Protein AF-A0A975J3F8-F1 (afdb_monomer)

Mean predicted aligned error: 6.38 Å

Structure (mmCIF, N/CA/C/O backbone):
data_AF-A0A975J3F8-F1
#
_entry.id   AF-A0A975J3F8-F1
#
loop_
_atom_site.group_PDB
_atom_site.id
_atom_site.type_symbol
_atom_site.label_atom_id
_atom_site.label_alt_id
_atom_site.label_comp_id
_atom_site.label_asym_id
_atom_site.label_entity_id
_atom_site.label_seq_id
_atom_site.pdbx_PDB_ins_code
_atom_site.Cartn_x
_atom_site.Cartn_y
_atom_site.Cartn_z
_atom_site.occupancy
_atom_site.B_iso_or_equiv
_atom_site.auth_seq_id
_atom_site.auth_comp_id
_atom_site.auth_asym_id
_atom_site.auth_atom_id
_atom_site.pdbx_PDB_model_num
ATOM 1 N N . MET A 1 1 ? 5.023 16.401 12.617 1.00 29.41 1 MET A N 1
ATOM 2 C CA . MET A 1 1 ? 5.681 15.967 13.865 1.00 29.41 1 MET A CA 1
ATOM 3 C C . MET A 1 1 ? 4.609 15.892 14.928 1.00 29.41 1 MET A C 1
ATOM 5 O O . MET A 1 1 ? 3.981 16.909 15.188 1.00 29.41 1 MET A O 1
ATOM 9 N N . PHE A 1 2 ? 4.342 14.706 15.463 1.00 34.34 2 PHE A N 1
ATOM 10 C CA . PHE A 1 2 ? 3.488 14.555 16.636 1.00 34.34 2 PHE A CA 1
ATOM 11 C C . PHE A 1 2 ? 4.412 14.581 17.855 1.00 34.34 2 PHE A C 1
ATOM 13 O O . PHE A 1 2 ? 5.100 13.603 18.112 1.00 34.34 2 PHE A O 1
ATOM 20 N N . ASN A 1 3 ? 4.486 15.730 18.532 1.00 33.88 3 ASN A N 1
ATOM 21 C CA . ASN A 1 3 ? 5.082 15.845 19.861 1.00 33.88 3 ASN A CA 1
ATOM 22 C C . ASN A 1 3 ? 3.933 15.816 20.865 1.00 33.88 3 ASN A C 1
ATOM 24 O O . ASN A 1 3 ? 3.177 16.777 20.990 1.00 33.88 3 ASN A O 1
ATOM 28 N N . GLY A 1 4 ? 3.787 14.691 21.539 1.00 35.56 4 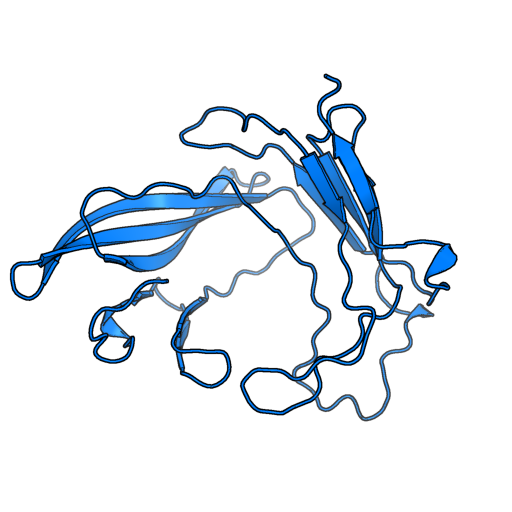GLY A N 1
ATOM 29 C CA . GLY A 1 4 ? 2.914 14.510 22.683 1.00 35.56 4 GLY A CA 1
ATOM 30 C C . GLY A 1 4 ? 3.339 13.210 23.329 1.00 35.56 4 GLY A C 1
ATOM 31 O O . GLY A 1 4 ? 3.492 12.231 22.605 1.00 35.56 4 GLY A O 1
ATOM 32 N N . ASP A 1 5 ? 3.587 13.242 24.636 1.00 41.03 5 ASP A N 1
ATOM 33 C CA . ASP 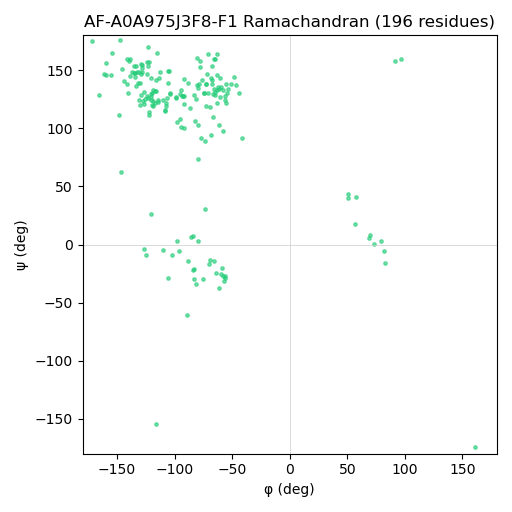A 1 5 ? 3.995 12.110 25.467 1.00 41.03 5 ASP A CA 1
ATOM 34 C C . ASP A 1 5 ? 3.209 10.842 25.111 1.00 41.03 5 ASP A C 1
ATOM 36 O O . ASP A 1 5 ? 2.108 10.604 25.616 1.00 41.03 5 ASP A O 1
ATOM 40 N N . SER A 1 6 ? 3.741 10.027 24.199 1.00 49.09 6 SER A N 1
ATOM 41 C CA . SER A 1 6 ? 3.195 8.706 23.962 1.00 49.09 6 SER A CA 1
ATOM 42 C C . SER A 1 6 ? 3.799 7.825 25.036 1.00 49.09 6 SER A C 1
ATOM 44 O O . SER A 1 6 ? 4.969 7.444 24.946 1.00 49.09 6 SER A O 1
ATOM 46 N N . GLN A 1 7 ? 2.995 7.457 26.032 1.00 59.62 7 GLN A N 1
ATOM 47 C CA . GLN A 1 7 ? 3.157 6.118 26.585 1.00 59.62 7 GLN A CA 1
ATOM 48 C C . GLN A 1 7 ? 3.325 5.158 25.394 1.00 59.62 7 GLN A C 1
ATOM 50 O O . GLN A 1 7 ? 2.613 5.306 24.395 1.00 59.62 7 GLN A O 1
ATOM 55 N N . GLY A 1 8 ? 4.349 4.300 25.439 1.00 79.19 8 GLY A N 1
ATOM 56 C CA . GLY A 1 8 ? 4.731 3.448 24.308 1.00 79.19 8 GLY A CA 1
ATOM 57 C C . GLY A 1 8 ? 3.516 2.729 23.725 1.00 79.19 8 GLY A C 1
ATOM 58 O O . GLY A 1 8 ? 2.600 2.384 24.471 1.00 79.19 8 GLY A O 1
ATOM 59 N N . LEU A 1 9 ? 3.476 2.544 22.401 1.00 89.44 9 LEU A N 1
ATOM 60 C CA . LEU A 1 9 ? 2.357 1.831 21.791 1.00 89.44 9 LEU A CA 1
ATOM 61 C C . LEU A 1 9 ? 2.359 0.400 22.333 1.00 89.44 9 LEU A C 1
ATOM 63 O O . LEU A 1 9 ? 3.408 -0.233 22.441 1.00 89.44 9 LEU A O 1
ATOM 67 N N . THR A 1 10 ? 1.189 -0.103 22.709 1.00 92.94 10 THR A N 1
ATOM 68 C CA . THR A 1 10 ? 1.060 -1.409 23.362 1.00 92.94 10 THR A CA 1
ATOM 69 C C . THR A 1 10 ? 0.129 -2.322 22.580 1.00 92.94 10 THR A C 1
ATOM 71 O O . THR A 1 10 ? -0.626 -1.889 21.715 1.00 92.94 10 THR A O 1
ATOM 74 N N . LEU A 1 11 ? 0.084 -3.602 22.946 1.00 94.19 11 LEU A N 1
ATOM 75 C CA . LEU A 1 11 ? -0.890 -4.529 22.365 1.00 94.19 11 LEU A CA 1
ATOM 76 C C . LEU A 1 11 ? -2.353 -4.099 22.597 1.00 94.19 11 LEU A C 1
ATOM 78 O O . LEU A 1 11 ? -3.226 -4.508 21.837 1.00 94.19 11 LEU A O 1
ATOM 82 N N . ALA A 1 12 ? -2.634 -3.234 23.582 1.00 93.12 12 ALA A N 1
ATOM 83 C CA . ALA A 1 12 ? -3.967 -2.659 23.786 1.00 93.12 12 ALA A CA 1
ATOM 84 C C . ALA A 1 12 ? -4.377 -1.660 22.684 1.00 93.12 12 ALA A C 1
ATOM 86 O O . ALA A 1 12 ? -5.553 -1.307 22.580 1.00 93.12 12 ALA A O 1
ATOM 87 N N . ASP A 1 13 ? -3.433 -1.218 21.848 1.00 95.38 13 ASP A N 1
ATOM 88 C CA . ASP A 1 13 ? -3.672 -0.383 20.668 1.00 95.38 13 ASP A CA 1
ATOM 89 C C . ASP A 1 13 ? -4.034 -1.205 19.420 1.00 95.38 13 ASP A C 1
ATOM 91 O O . ASP A 1 13 ? -4.191 -0.644 18.331 1.00 95.38 13 ASP A O 1
ATOM 95 N N . VAL A 1 14 ? -4.212 -2.525 19.573 1.00 96.81 14 VAL A N 1
ATOM 96 C CA . VAL A 1 14 ? -4.574 -3.453 18.499 1.00 96.81 14 VAL A CA 1
ATOM 97 C C . VAL A 1 14 ? -5.819 -4.260 18.871 1.00 96.81 14 VAL A C 1
ATOM 99 O O . VAL A 1 14 ? -5.854 -4.970 19.872 1.00 96.81 14 VAL A O 1
ATOM 102 N N . ARG A 1 15 ? -6.842 -4.230 18.013 1.00 96.31 15 ARG A N 1
ATOM 103 C CA . ARG A 1 15 ? -7.940 -5.209 18.026 1.00 96.31 15 ARG A CA 1
ATOM 104 C C . ARG A 1 15 ? -7.613 -6.315 17.036 1.00 96.31 15 ARG A C 1
ATOM 106 O O . ARG A 1 15 ? -7.754 -6.136 15.824 1.00 96.31 15 ARG A O 1
ATOM 113 N N . ALA A 1 16 ? -7.140 -7.439 17.560 1.00 94.75 16 ALA A N 1
ATOM 114 C CA . ALA A 1 16 ? -6.796 -8.607 16.765 1.00 94.75 16 ALA A CA 1
ATOM 115 C C . ALA A 1 16 ? -8.049 -9.307 16.219 1.00 94.75 16 ALA A C 1
ATOM 117 O O . ALA A 1 16 ? -9.085 -9.371 16.881 1.00 94.75 16 ALA A O 1
ATOM 118 N N . THR A 1 17 ? -7.935 -9.878 15.023 1.00 94.44 17 THR A N 1
ATOM 119 C CA . THR A 1 17 ? -8.873 -10.906 14.563 1.00 94.44 17 THR A CA 1
ATOM 120 C C . THR A 1 17 ? -8.546 -12.253 15.217 1.00 94.44 17 THR A C 1
ATOM 122 O O . THR A 1 17 ? -7.411 -12.486 15.644 1.00 94.44 17 THR A O 1
ATOM 125 N N . SER A 1 18 ? -9.519 -13.162 15.284 1.00 93.00 18 SER A N 1
ATOM 126 C CA . SER A 1 18 ? -9.285 -14.505 15.828 1.00 93.00 18 SER A CA 1
ATOM 127 C C . SER A 1 18 ? -8.271 -15.272 14.970 1.00 93.00 18 SER A C 1
ATOM 129 O O . SER A 1 18 ? -8.345 -15.248 13.740 1.00 93.00 18 SER A O 1
ATOM 131 N N . GLY A 1 19 ? -7.290 -15.911 15.613 1.00 92.56 19 GLY A N 1
ATOM 132 C CA . GLY A 1 19 ? -6.156 -16.553 14.933 1.00 92.56 19 GLY A CA 1
ATOM 133 C C . GLY A 1 19 ? -5.162 -15.579 14.284 1.00 92.56 19 GLY A C 1
ATOM 134 O O . GLY A 1 19 ? -4.288 -16.010 13.535 1.00 92.56 19 GLY A O 1
ATOM 135 N N . GLY A 1 20 ? -5.298 -14.272 14.528 1.00 94.06 20 GLY A N 1
ATOM 136 C CA . GLY A 1 20 ? -4.326 -13.265 14.120 1.00 94.06 20 GLY A CA 1
ATOM 137 C C . GLY A 1 20 ? -3.132 -13.170 15.072 1.00 94.06 20 GLY A C 1
ATOM 138 O O . GLY A 1 20 ? -3.199 -13.565 16.235 1.00 94.06 20 GLY A O 1
ATOM 139 N N . PHE A 1 21 ? -2.048 -12.590 14.569 1.00 95.12 21 PHE A N 1
ATOM 140 C CA . PHE A 1 21 ? -0.852 -12.239 15.327 1.00 95.12 21 PHE A CA 1
ATOM 141 C C . PHE A 1 21 ? -0.808 -10.733 15.566 1.00 95.12 21 PHE A C 1
ATOM 143 O O . PHE A 1 21 ? -1.287 -9.963 14.734 1.00 95.12 21 PHE A O 1
ATOM 150 N N . VAL A 1 22 ? -0.212 -10.308 16.676 1.00 96.12 22 VAL A N 1
ATOM 151 C CA . VAL A 1 22 ? -0.014 -8.893 17.012 1.00 96.12 22 VAL A CA 1
ATOM 152 C C . VAL A 1 22 ? 1.406 -8.659 17.495 1.00 96.12 22 VAL A C 1
ATOM 154 O O . VAL A 1 22 ? 2.044 -9.568 18.019 1.00 96.12 22 VAL A O 1
ATOM 157 N N . GLU A 1 23 ? 1.889 -7.439 17.312 1.00 93.88 23 GLU A N 1
ATOM 158 C CA . GLU A 1 23 ? 3.233 -7.032 17.705 1.00 93.88 23 GLU A CA 1
ATOM 159 C C . GLU A 1 23 ? 3.206 -5.589 18.203 1.00 93.88 23 GLU A C 1
ATOM 161 O O . GLU A 1 23 ? 2.496 -4.754 17.642 1.00 93.88 23 GLU A O 1
ATOM 166 N N . ALA A 1 24 ? 3.979 -5.317 19.249 1.00 93.31 24 ALA A N 1
ATOM 167 C CA . ALA A 1 24 ? 4.334 -3.982 19.707 1.00 93.31 24 ALA A CA 1
ATOM 168 C C . ALA A 1 24 ? 5.858 -3.954 19.816 1.00 93.31 24 ALA A C 1
ATOM 170 O O . ALA A 1 24 ? 6.430 -4.817 20.486 1.00 93.31 24 ALA A O 1
ATOM 171 N N . ALA A 1 25 ? 6.503 -3.021 19.125 1.00 88.25 25 ALA A N 1
ATOM 172 C CA . ALA A 1 25 ? 7.954 -2.973 19.026 1.00 88.25 25 ALA A CA 1
ATOM 173 C C . ALA A 1 25 ? 8.458 -1.551 18.744 1.00 88.25 25 ALA A C 1
ATOM 175 O O . ALA A 1 25 ? 7.690 -0.671 18.355 1.00 88.25 25 ALA A O 1
ATOM 176 N N . ASP A 1 26 ? 9.756 -1.328 18.946 1.00 86.56 26 ASP A N 1
ATOM 177 C CA . ASP A 1 26 ? 10.429 -0.035 18.775 1.00 86.56 26 ASP A CA 1
ATOM 178 C C . ASP A 1 26 ? 11.654 -0.080 17.838 1.00 86.56 26 ASP A C 1
ATOM 180 O O . ASP A 1 26 ? 12.223 0.965 17.516 1.00 86.56 26 ASP A O 1
ATOM 184 N N . TYR A 1 27 ? 12.033 -1.265 17.344 1.00 79.75 27 TYR A N 1
ATOM 185 C CA . TYR A 1 27 ? 13.253 -1.475 16.552 1.00 79.75 27 TYR A CA 1
ATOM 186 C C . TYR A 1 27 ? 13.210 -0.847 15.142 1.00 79.75 27 TYR A C 1
ATOM 188 O O . TYR A 1 27 ? 14.253 -0.639 14.528 1.00 79.75 27 TYR A O 1
ATOM 196 N N . GLU A 1 28 ? 12.023 -0.489 14.642 1.00 75.94 28 GLU A N 1
ATOM 197 C CA . GLU A 1 28 ? 11.796 0.246 13.381 1.00 75.94 28 GLU A CA 1
ATOM 198 C C . GLU A 1 28 ? 11.047 1.573 13.626 1.00 75.94 28 GLU A C 1
ATOM 200 O O . GLU A 1 28 ? 10.362 2.116 12.757 1.00 75.94 28 GLU A O 1
ATOM 205 N N . GLY A 1 29 ? 11.197 2.114 14.839 1.00 83.00 29 GLY A N 1
ATOM 206 C CA . GLY A 1 29 ? 10.338 3.152 15.403 1.00 83.00 29 GLY A CA 1
ATOM 207 C C . GLY A 1 29 ? 9.257 2.540 16.295 1.00 83.00 29 GLY A C 1
ATOM 208 O O . GLY A 1 29 ? 8.966 1.358 16.198 1.00 83.00 29 GLY A O 1
ATOM 209 N N . ASN A 1 30 ? 8.665 3.336 17.187 1.00 87.50 30 ASN A N 1
ATOM 210 C CA . ASN A 1 30 ? 7.582 2.876 18.064 1.00 87.50 30 ASN A CA 1
ATOM 211 C C . ASN A 1 30 ? 6.339 2.543 17.218 1.00 87.50 30 ASN A C 1
ATOM 213 O O . ASN A 1 30 ? 5.715 3.456 16.667 1.00 87.50 30 ASN A O 1
ATOM 217 N N . PHE A 1 31 ? 5.990 1.259 17.101 1.00 91.06 31 PHE A N 1
ATOM 218 C CA . PHE A 1 31 ? 4.851 0.788 16.316 1.00 91.06 31 PHE A CA 1
ATOM 219 C C . PHE A 1 31 ? 4.079 -0.344 17.001 1.00 91.06 31 PHE A C 1
ATOM 221 O O . PHE A 1 31 ? 4.596 -1.103 17.820 1.00 91.06 31 PHE A O 1
ATOM 228 N N . VAL A 1 32 ? 2.819 -0.483 16.587 1.00 95.12 32 VAL A N 1
ATOM 229 C CA . VAL A 1 32 ? 2.005 -1.680 16.809 1.00 95.12 32 VAL A CA 1
ATOM 230 C C . VAL A 1 32 ? 1.490 -2.207 15.481 1.00 95.12 32 VAL A C 1
ATOM 232 O O . VAL A 1 32 ? 1.210 -1.439 14.558 1.00 95.12 32 VAL A O 1
ATOM 235 N N . SER A 1 33 ? 1.352 -3.521 15.372 1.00 94.75 33 SER A N 1
ATOM 236 C CA . SER A 1 33 ? 0.835 -4.168 14.175 1.00 94.75 33 SER A CA 1
ATOM 237 C C . SER A 1 33 ? -0.068 -5.346 14.517 1.00 94.75 33 SER A C 1
ATOM 239 O O . SER A 1 33 ? -0.037 -5.902 15.615 1.00 94.75 33 SER A O 1
ATOM 241 N N . GLY A 1 34 ? -0.895 -5.727 13.549 1.00 95.25 34 GLY A N 1
ATOM 242 C CA . GLY A 1 34 ? -1.617 -6.988 13.570 1.00 95.25 34 GLY A CA 1
ATOM 243 C C . GLY A 1 34 ? -1.597 -7.611 12.183 1.00 95.25 34 GLY A C 1
ATOM 244 O O . GLY A 1 34 ? -1.602 -6.910 11.170 1.00 95.25 34 GLY A O 1
ATOM 245 N N . ARG A 1 35 ? -1.526 -8.936 12.149 1.00 95.12 35 ARG A N 1
ATOM 246 C CA . ARG A 1 35 ? -1.398 -9.751 10.944 1.00 95.12 35 ARG A CA 1
ATOM 247 C C . ARG A 1 35 ? -2.435 -10.864 11.014 1.00 95.12 35 ARG A C 1
ATOM 249 O O . ARG A 1 35 ? -2.625 -11.467 12.066 1.00 95.12 35 ARG A O 1
ATOM 256 N N . HIS A 1 36 ? -3.083 -11.164 9.898 1.00 95.38 36 HIS A N 1
ATOM 257 C CA . HIS A 1 36 ? -3.992 -12.301 9.796 1.00 95.38 36 HIS A CA 1
ATOM 258 C C . HIS A 1 36 ? -3.464 -13.266 8.734 1.00 95.38 36 HIS A C 1
ATOM 260 O O . HIS A 1 36 ? -3.328 -12.850 7.579 1.00 95.38 36 HIS A O 1
ATOM 266 N N . PRO A 1 37 ? -3.143 -14.522 9.092 1.00 94.88 37 PRO A N 1
ATOM 267 C CA . PRO A 1 37 ? -2.768 -15.533 8.113 1.00 94.88 37 PRO A CA 1
ATOM 268 C C . PRO A 1 37 ? -3.863 -15.703 7.066 1.00 94.88 37 PRO A C 1
ATOM 270 O O . PRO A 1 37 ? -5.028 -15.907 7.400 1.00 94.88 37 PRO A O 1
ATOM 273 N N . TYR A 1 38 ? -3.480 -15.624 5.796 1.00 94.62 38 TYR A N 1
ATOM 274 C CA . TYR A 1 38 ? -4.406 -15.772 4.685 1.00 94.62 38 TYR A CA 1
ATOM 275 C C . TYR A 1 38 ? -3.741 -16.571 3.558 1.00 94.62 38 TYR A C 1
ATOM 277 O O . TYR A 1 38 ? -2.610 -16.246 3.183 1.00 94.62 38 TYR A O 1
ATOM 285 N N . PRO A 1 39 ? -4.392 -17.618 3.021 1.00 94.94 39 PRO A N 1
ATOM 286 C CA . PRO A 1 39 ? -3.838 -18.442 1.952 1.00 94.94 39 PRO A CA 1
ATOM 287 C C . PRO A 1 39 ? -4.010 -17.739 0.599 1.00 94.94 39 PRO A C 1
ATOM 289 O O . PRO A 1 39 ? -4.877 -18.093 -0.196 1.00 94.94 39 PRO A O 1
ATOM 292 N N . TRP A 1 40 ? -3.208 -16.703 0.355 1.00 94.94 40 TRP A N 1
ATOM 293 C CA . TRP A 1 40 ? -3.272 -15.919 -0.876 1.00 94.94 40 TRP A CA 1
ATOM 294 C C . TRP A 1 40 ? -3.068 -16.790 -2.117 1.00 94.94 40 TRP A C 1
ATOM 296 O O . TRP A 1 40 ? -2.105 -17.550 -2.213 1.00 94.94 40 TRP A O 1
ATOM 306 N N . THR A 1 41 ? -3.930 -16.604 -3.109 1.00 94.75 41 THR A N 1
ATOM 307 C CA . THR A 1 41 ? -3.722 -17.099 -4.472 1.00 94.75 41 THR A CA 1
ATOM 308 C C . THR A 1 41 ? -3.588 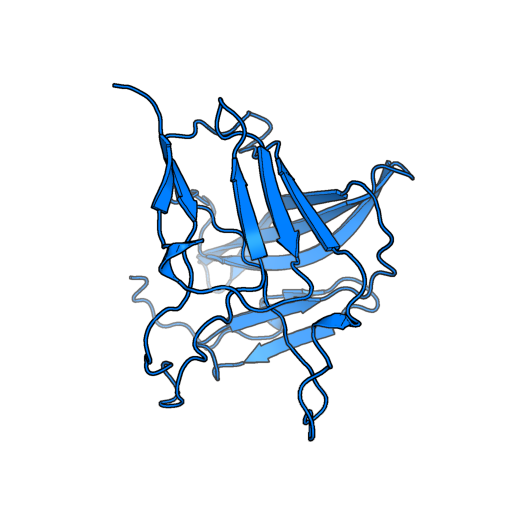-15.930 -5.437 1.00 94.75 41 THR A C 1
ATOM 310 O O . THR A 1 41 ? -3.986 -14.803 -5.122 1.00 94.75 41 THR A O 1
ATOM 313 N N . SER A 1 42 ? -3.090 -16.196 -6.648 1.00 95.62 42 SER A N 1
ATOM 314 C CA . SER A 1 42 ? -3.230 -15.238 -7.747 1.00 95.62 42 SER A CA 1
ATOM 315 C C . SER A 1 42 ? -4.703 -14.856 -7.914 1.00 95.62 42 SER A C 1
ATOM 317 O O . SER A 1 42 ? -5.588 -15.715 -7.859 1.00 95.62 42 SER A O 1
ATOM 319 N N . GLY A 1 43 ? -4.973 -13.562 -8.054 1.00 96.81 43 GLY A N 1
ATOM 320 C CA . GLY A 1 43 ? -6.330 -13.044 -8.099 1.00 96.81 43 GLY A CA 1
ATOM 321 C C . GLY A 1 43 ? -6.406 -11.554 -7.804 1.00 96.81 43 GLY A C 1
ATOM 322 O O . GLY A 1 43 ? -5.399 -10.860 -7.664 1.00 96.81 43 GLY A O 1
ATOM 323 N N . LYS A 1 44 ? -7.641 -11.060 -7.717 1.00 98.31 44 LYS A N 1
ATOM 324 C CA . LYS A 1 44 ? -7.938 -9.659 -7.430 1.00 98.31 44 LYS A CA 1
ATOM 325 C C . LYS A 1 44 ? -8.408 -9.505 -5.992 1.00 98.31 44 LYS A C 1
ATOM 327 O O . LYS A 1 44 ? -9.366 -10.156 -5.569 1.00 98.31 44 LYS A O 1
ATOM 332 N N . TYR A 1 45 ? -7.790 -8.561 -5.295 1.00 98.44 45 TYR A N 1
ATOM 333 C CA . TYR A 1 45 ? -8.133 -8.210 -3.926 1.00 98.44 45 TYR A CA 1
ATOM 334 C C . TYR A 1 45 ? -8.345 -6.704 -3.793 1.00 98.44 45 TYR A C 1
ATOM 336 O O . TYR A 1 45 ? -7.812 -5.910 -4.568 1.00 98.44 45 TYR A O 1
ATOM 344 N N . THR A 1 46 ? -9.131 -6.292 -2.804 1.00 98.00 46 THR A N 1
ATOM 345 C CA . THR A 1 46 ? -9.205 -4.887 -2.390 1.00 98.00 46 THR A CA 1
ATOM 346 C C . THR A 1 46 ? -8.852 -4.780 -0.924 1.00 98.00 46 THR A C 1
ATOM 348 O O . THR A 1 46 ? -9.615 -5.219 -0.068 1.00 98.00 46 THR A O 1
ATOM 351 N N . PHE A 1 47 ? -7.704 -4.170 -0.648 1.00 97.50 47 PHE A N 1
ATOM 352 C CA . PHE A 1 47 ? -7.350 -3.726 0.690 1.00 97.50 47 PHE A CA 1
ATOM 353 C C . PHE A 1 47 ? -8.066 -2.406 0.992 1.00 97.50 47 PHE A C 1
ATOM 355 O O . PHE A 1 47 ? -8.107 -1.504 0.155 1.00 97.50 47 PHE A O 1
ATOM 362 N N . SER A 1 48 ? -8.651 -2.288 2.179 1.00 97.19 48 SER A N 1
ATOM 363 C CA . SER A 1 48 ? -9.334 -1.073 2.618 1.00 97.19 48 SER A CA 1
ATOM 364 C C . SER A 1 48 ? -9.072 -0.799 4.091 1.00 97.19 48 SER A C 1
ATOM 366 O O . SER A 1 48 ? -9.128 -1.706 4.918 1.00 97.19 48 SER A O 1
ATOM 368 N N . LEU A 1 49 ? -8.835 0.473 4.406 1.00 96.69 49 LEU A N 1
ATOM 369 C CA . LEU A 1 49 ? -8.842 0.992 5.767 1.00 96.69 49 LEU A CA 1
ATOM 370 C C . LEU A 1 49 ? -10.193 1.658 6.010 1.00 96.69 49 LEU A C 1
ATOM 372 O O . LEU A 1 49 ? -10.626 2.494 5.215 1.00 96.69 49 LEU A O 1
ATOM 376 N N . ARG A 1 50 ? -10.881 1.268 7.083 1.00 96.88 50 ARG A N 1
ATOM 377 C CA . ARG A 1 50 ? -12.226 1.754 7.404 1.00 96.88 50 ARG A CA 1
ATOM 378 C C . ARG A 1 50 ? -12.241 2.296 8.822 1.00 96.88 50 ARG A C 1
ATOM 380 O O . ARG A 1 50 ? -11.793 1.627 9.750 1.00 96.88 50 ARG A O 1
ATOM 387 N N . ARG A 1 51 ? -12.786 3.500 8.991 1.00 96.69 51 ARG A N 1
ATOM 388 C CA . ARG A 1 51 ? -13.116 4.035 10.313 1.00 96.69 51 ARG A CA 1
ATOM 389 C C . ARG A 1 51 ? -14.121 3.107 11.002 1.00 96.69 51 ARG A C 1
ATOM 391 O O . ARG A 1 51 ? -15.093 2.690 10.377 1.00 96.69 51 ARG A 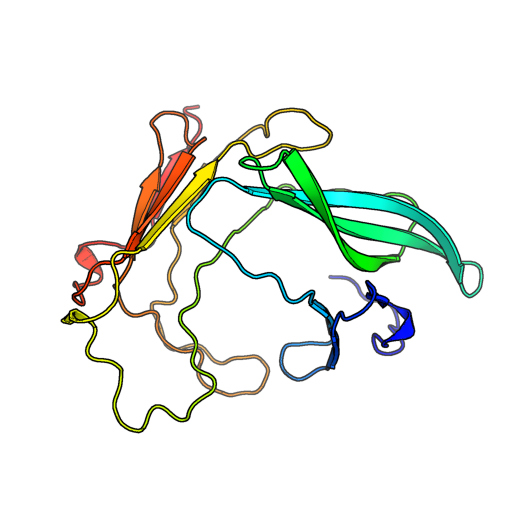O 1
ATOM 398 N N . MET A 1 52 ? -13.889 2.833 12.277 1.00 96.94 52 MET A N 1
ATOM 399 C CA . MET A 1 52 ? -14.773 2.076 13.160 1.00 96.94 52 MET A CA 1
ATOM 400 C C . MET A 1 52 ? -15.277 2.983 14.298 1.00 96.94 52 MET A C 1
ATOM 402 O O . MET A 1 52 ? -15.377 4.203 14.140 1.00 96.94 52 MET A O 1
ATOM 406 N N . ASP A 1 53 ? -15.634 2.387 15.432 1.00 97.38 53 ASP A N 1
ATOM 407 C CA . ASP A 1 53 ? -16.071 3.080 16.635 1.00 97.38 53 ASP A CA 1
ATOM 408 C C . ASP A 1 53 ? -14.969 3.938 17.273 1.00 97.38 53 ASP A C 1
ATOM 410 O O . ASP A 1 53 ? -13.764 3.769 17.053 1.00 97.38 53 ASP A O 1
ATOM 414 N N . THR A 1 54 ? -15.426 4.886 18.082 1.00 97.12 54 THR A N 1
ATOM 415 C CA . THR A 1 54 ? -14.592 5.761 18.899 1.00 97.12 54 THR A CA 1
ATOM 416 C C . THR A 1 54 ? -14.663 5.341 20.357 1.00 97.12 54 THR A C 1
ATOM 418 O O . THR A 1 54 ? -15.711 4.902 20.827 1.00 97.12 54 THR A O 1
ATOM 421 N N . GLN A 1 55 ? -13.585 5.555 21.099 1.00 95.06 55 GLN A N 1
ATOM 422 C CA . GLN A 1 55 ? -13.538 5.329 22.539 1.00 95.06 55 GLN A CA 1
ATOM 423 C C . GLN A 1 55 ? -12.857 6.490 23.258 1.00 95.06 55 GLN A C 1
ATOM 425 O O . GLN A 1 55 ? -12.003 7.164 22.683 1.00 95.06 55 GLN A O 1
ATOM 430 N N . ILE A 1 56 ? -13.209 6.698 24.525 1.00 96.19 56 ILE A N 1
ATOM 431 C CA . ILE A 1 56 ? -12.512 7.639 25.403 1.00 96.19 56 ILE A CA 1
ATOM 432 C C . ILE A 1 56 ? -11.470 6.873 26.216 1.00 96.19 56 ILE A C 1
ATOM 434 O O . ILE A 1 56 ? -11.784 5.853 26.825 1.00 96.19 56 ILE A O 1
ATOM 438 N N . VAL A 1 57 ? -10.237 7.369 26.225 1.00 91.94 57 VAL A N 1
ATOM 439 C CA . VAL A 1 57 ? -9.126 6.857 27.036 1.00 91.94 57 VAL A CA 1
ATOM 440 C C . VAL A 1 57 ? -8.519 8.061 27.738 1.00 91.94 57 VAL A C 1
ATOM 442 O O . VAL A 1 57 ? -8.139 9.023 27.072 1.00 91.94 57 VAL A O 1
ATOM 445 N N . ASP A 1 58 ? -8.514 8.054 29.069 1.00 91.56 58 ASP A N 1
ATOM 446 C CA . ASP A 1 58 ? -8.011 9.161 29.896 1.00 91.56 58 ASP A CA 1
ATOM 447 C C . ASP A 1 58 ? -8.592 10.532 29.502 1.00 91.56 58 ASP A C 1
ATOM 449 O O . ASP A 1 58 ? -7.888 11.533 29.360 1.00 91.56 58 ASP A O 1
ATOM 453 N N . GLY A 1 59 ? -9.904 10.564 29.245 1.00 95.25 59 GLY A N 1
ATOM 454 C CA . GLY A 1 59 ? -10.626 11.773 28.836 1.00 95.25 59 GLY A CA 1
ATOM 455 C C . GLY A 1 59 ? -10.360 12.236 27.397 1.00 95.25 59 GLY A C 1
ATOM 456 O O . GLY A 1 59 ? -10.938 13.234 26.971 1.00 95.25 59 GLY A O 1
ATOM 457 N N . LYS A 1 60 ? -9.529 11.527 26.623 1.00 95.44 60 LYS A N 1
ATOM 458 C CA . LYS A 1 60 ? -9.207 11.857 25.228 1.00 95.44 60 LYS A CA 1
ATOM 459 C C . LYS A 1 60 ? -9.915 10.907 24.257 1.00 95.44 60 LYS A C 1
ATOM 461 O O . LYS A 1 60 ? -9.963 9.703 24.514 1.00 95.44 60 LYS A O 1
ATOM 466 N N . PRO A 1 61 ? -10.452 11.408 23.131 1.00 96.56 61 PRO A N 1
ATOM 467 C CA . PRO A 1 61 ? -11.061 10.555 22.123 1.00 96.56 61 PRO A CA 1
ATOM 468 C C . PRO A 1 61 ? -10.002 9.830 21.296 1.00 96.56 61 PRO A C 1
ATOM 470 O O . PRO A 1 61 ? -8.990 10.409 20.904 1.00 96.56 61 PRO A O 1
ATOM 473 N N . TYR A 1 62 ? -10.292 8.576 20.978 1.00 97.00 62 TYR A N 1
ATOM 474 C CA . TYR A 1 62 ? -9.548 7.736 20.053 1.00 97.00 62 TYR A CA 1
ATOM 475 C C . TYR A 1 62 ? -10.515 7.091 19.065 1.00 97.00 62 TYR A C 1
ATOM 477 O O . TYR A 1 62 ? -11.652 6.776 19.413 1.00 97.00 62 TYR A O 1
ATOM 485 N N . THR A 1 63 ? -10.053 6.859 17.842 1.00 97.94 63 THR A N 1
ATOM 486 C CA . THR A 1 63 ? -10.814 6.212 16.771 1.00 97.94 63 THR A CA 1
ATOM 487 C C . THR A 1 63 ? -10.135 4.913 16.372 1.00 97.94 63 THR A C 1
ATOM 489 O O . THR A 1 63 ? -8.930 4.893 16.114 1.00 97.94 63 THR A O 1
ATOM 492 N N . TRP A 1 64 ? -10.902 3.832 16.270 1.00 98.06 64 TRP A N 1
ATOM 493 C CA . TRP A 1 64 ? -10.412 2.586 15.693 1.00 98.06 64 TRP A CA 1
ATOM 494 C C . TRP A 1 64 ? -10.457 2.642 14.167 1.00 98.06 64 TRP A C 1
ATOM 496 O O . TRP A 1 64 ? -11.431 3.107 13.571 1.00 98.06 64 TRP A O 1
ATOM 506 N N . VAL A 1 65 ? -9.404 2.149 13.524 1.00 98.12 65 VAL A N 1
ATOM 507 C CA . VAL A 1 65 ? -9.327 1.997 12.068 1.00 98.12 65 VAL A CA 1
ATOM 508 C C . VAL A 1 65 ? -9.051 0.538 11.756 1.00 98.12 65 VAL A C 1
ATOM 510 O O . VAL A 1 65 ? -7.989 0.019 12.090 1.00 98.12 65 VAL A O 1
ATOM 513 N N . GLY A 1 66 ? -10.021 -0.120 11.130 1.00 98.12 66 GLY A N 1
ATOM 514 C CA . GLY A 1 66 ? -9.931 -1.518 10.733 1.00 98.12 66 GLY A CA 1
ATOM 515 C C . GLY A 1 66 ? -9.328 -1.684 9.344 1.00 98.12 66 GLY A C 1
ATOM 516 O O . GLY A 1 66 ? -9.673 -0.942 8.422 1.00 98.12 66 GLY A O 1
ATOM 517 N N . ALA A 1 67 ? -8.472 -2.687 9.189 1.00 98.25 67 ALA A N 1
ATOM 518 C CA . ALA A 1 67 ? -7.988 -3.171 7.908 1.00 98.25 67 ALA A CA 1
ATOM 519 C C . ALA A 1 67 ? -8.852 -4.345 7.427 1.00 98.25 67 ALA A C 1
ATOM 521 O O . ALA A 1 67 ? -9.141 -5.285 8.172 1.00 98.25 67 ALA A O 1
ATOM 522 N N . PHE A 1 68 ? -9.260 -4.285 6.162 1.00 97.94 68 PHE A N 1
ATOM 523 C CA . PHE A 1 68 ? -10.116 -5.282 5.529 1.00 97.94 68 PHE A CA 1
ATOM 524 C C . PHE A 1 68 ? -9.584 -5.652 4.151 1.00 97.94 68 PHE A C 1
ATOM 526 O O . PHE A 1 68 ? -9.134 -4.781 3.403 1.00 97.94 68 PHE A O 1
ATOM 533 N N . VAL A 1 69 ? -9.728 -6.921 3.786 1.00 98.12 69 VAL A N 1
ATOM 534 C CA . VAL A 1 69 ? -9.425 -7.449 2.454 1.00 98.12 69 VAL A CA 1
ATOM 535 C C . VAL A 1 69 ? -10.700 -8.026 1.852 1.00 98.12 69 VAL A C 1
ATOM 537 O O . VAL A 1 69 ? -11.308 -8.920 2.430 1.00 98.12 69 VAL A O 1
ATOM 540 N N . ARG A 1 70 ? -11.094 -7.538 0.676 1.00 98.00 70 ARG A N 1
ATOM 541 C CA . ARG A 1 70 ? -12.096 -8.187 -0.178 1.00 98.00 70 ARG A CA 1
ATOM 542 C C . ARG A 1 70 ? -11.385 -9.118 -1.150 1.00 98.00 70 ARG A C 1
ATOM 544 O O . ARG A 1 70 ? -10.609 -8.631 -1.971 1.00 98.00 70 ARG A O 1
ATOM 551 N N . GLU A 1 71 ? -11.695 -10.404 -1.124 1.00 98.19 71 GLU A N 1
ATOM 552 C CA . GLU A 1 71 ? -11.339 -11.353 -2.182 1.00 98.19 71 GLU A CA 1
ATOM 553 C C . GLU A 1 71 ? -12.426 -11.330 -3.259 1.00 98.19 71 GLU A C 1
ATOM 555 O O . GLU A 1 71 ? -13.588 -11.632 -2.990 1.00 98.19 71 GLU A O 1
ATOM 560 N N . HIS A 1 72 ? -12.084 -10.942 -4.490 1.00 98.00 72 HIS A N 1
ATOM 561 C CA . HIS A 1 72 ? -13.098 -10.777 -5.542 1.00 98.00 72 HIS A CA 1
ATOM 562 C C . HIS A 1 72 ? -13.601 -12.111 -6.093 1.00 98.00 72 HIS A C 1
ATOM 564 O O . HIS A 1 72 ? -14.761 -12.190 -6.480 1.00 98.00 72 HIS A O 1
ATOM 570 N N . ALA A 1 73 ? -12.767 -13.156 -6.090 1.00 97.38 73 ALA A N 1
ATOM 571 C CA . ALA A 1 73 ? -13.140 -14.475 -6.606 1.00 97.38 73 ALA A CA 1
ATOM 572 C C . ALA A 1 73 ? -14.314 -15.100 -5.832 1.00 97.38 73 ALA A C 1
ATOM 574 O O . ALA A 1 73 ? -15.186 -15.725 -6.427 1.00 97.38 73 ALA A O 1
ATOM 575 N N . THR A 1 74 ? -14.357 -14.892 -4.514 1.00 97.06 74 THR A N 1
ATOM 576 C CA . THR A 1 74 ? -15.393 -15.436 -3.619 1.00 97.06 74 THR A CA 1
ATOM 577 C C . THR A 1 74 ? -16.336 -14.363 -3.077 1.00 97.06 74 THR A C 1
ATOM 579 O O . THR A 1 74 ? -17.285 -14.673 -2.361 1.00 97.06 74 THR A O 1
ATOM 582 N N . SER A 1 75 ? -16.077 -13.088 -3.386 1.00 96.75 75 SER A N 1
ATOM 583 C CA . SER A 1 75 ? -16.734 -11.922 -2.779 1.00 96.75 75 SER A CA 1
ATOM 584 C C . SER A 1 75 ? -16.627 -11.850 -1.249 1.00 96.75 75 SER A C 1
ATOM 586 O O . SER A 1 75 ? -17.369 -11.098 -0.616 1.00 96.75 75 SER A O 1
ATOM 588 N N . ARG A 1 76 ? -15.693 -12.590 -0.643 1.00 96.50 76 ARG A N 1
ATOM 589 C CA . ARG A 1 76 ? -15.498 -12.622 0.806 1.00 96.50 76 ARG A CA 1
ATOM 590 C C . ARG A 1 76 ? -14.827 -11.341 1.295 1.00 96.50 76 ARG A C 1
ATOM 592 O O . ARG A 1 76 ? -13.785 -10.945 0.779 1.00 96.50 76 ARG A O 1
ATOM 599 N N . ASP A 1 77 ? -15.402 -10.727 2.326 1.00 96.56 77 ASP A N 1
ATOM 600 C CA . ASP A 1 77 ? -14.754 -9.678 3.116 1.00 96.56 77 ASP A CA 1
ATOM 601 C C . ASP A 1 77 ? -14.069 -10.309 4.341 1.00 96.56 77 ASP A C 1
ATOM 603 O O . ASP A 1 77 ? -14.681 -11.059 5.103 1.00 96.56 77 ASP A O 1
ATOM 607 N N . VAL A 1 78 ? -12.788 -10.004 4.526 1.00 96.38 78 VAL A N 1
ATOM 608 C CA . VAL A 1 78 ? -11.942 -10.509 5.612 1.00 96.38 78 VAL A CA 1
ATOM 609 C C . VAL A 1 78 ? -11.500 -9.332 6.467 1.00 96.38 78 VAL A C 1
ATOM 611 O O . VAL A 1 78 ? -10.872 -8.398 5.969 1.00 96.38 78 VAL A O 1
ATOM 614 N N . PHE A 1 79 ? -11.821 -9.373 7.758 1.00 97.44 79 PHE A N 1
ATOM 615 C CA . PHE A 1 79 ? -11.272 -8.445 8.743 1.00 97.44 79 PHE A CA 1
ATOM 616 C C . PHE A 1 79 ? -9.879 -8.916 9.177 1.00 97.44 79 PHE A C 1
ATOM 618 O O . PHE A 1 79 ? -9.724 -10.055 9.618 1.00 97.44 79 PHE A O 1
ATOM 625 N N . VAL A 1 80 ? -8.878 -8.043 9.048 1.00 97.38 80 VAL A N 1
ATOM 626 C CA . VAL A 1 80 ? -7.481 -8.348 9.394 1.00 97.38 80 VAL A CA 1
ATOM 627 C C . VAL A 1 80 ? -7.219 -8.016 10.862 1.00 97.38 80 VAL A C 1
ATOM 629 O O . VAL A 1 80 ? -6.870 -8.885 11.652 1.00 97.38 80 VAL A O 1
ATOM 632 N N . ASN A 1 81 ? -7.389 -6.752 11.232 1.00 97.38 81 ASN A N 1
ATOM 633 C CA . ASN A 1 81 ? -7.211 -6.204 12.575 1.00 97.38 81 ASN A CA 1
ATOM 634 C C . ASN A 1 81 ? -7.704 -4.747 12.579 1.00 97.38 81 ASN A C 1
ATOM 636 O O . ASN A 1 81 ? -8.029 -4.192 11.527 1.00 97.38 81 ASN A O 1
ATOM 640 N N . ALA A 1 82 ? -7.722 -4.101 13.743 1.00 98.00 82 ALA A N 1
ATOM 641 C CA . ALA A 1 82 ? -7.858 -2.651 13.831 1.00 98.00 82 ALA A CA 1
ATOM 642 C C . ALA A 1 82 ? -6.783 -2.039 14.724 1.00 98.00 82 ALA A C 1
ATOM 644 O O . ALA A 1 82 ? -6.378 -2.649 15.713 1.00 98.00 82 ALA A O 1
ATOM 645 N N . LEU A 1 83 ? -6.356 -0.827 14.380 1.00 97.56 83 LEU A N 1
ATOM 646 C CA . LEU A 1 83 ? -5.414 -0.031 15.160 1.00 97.56 83 LEU A CA 1
ATOM 647 C C . LEU A 1 83 ? -6.110 1.206 15.721 1.00 97.56 83 LEU A C 1
ATOM 649 O O . LEU A 1 83 ? -7.039 1.746 15.108 1.00 97.56 83 LEU A O 1
ATOM 653 N N . ARG A 1 84 ? -5.660 1.648 16.891 1.00 96.06 84 ARG A N 1
ATOM 654 C CA . ARG A 1 84 ? -6.202 2.816 17.581 1.00 96.06 84 ARG A CA 1
ATOM 655 C C . ARG A 1 84 ? -5.437 4.081 17.194 1.00 96.06 84 ARG A C 1
ATOM 657 O O . ARG A 1 84 ? -4.221 4.138 17.324 1.00 96.06 84 ARG A O 1
ATOM 664 N N . PHE A 1 85 ? -6.156 5.117 16.770 1.00 95.50 85 PHE A N 1
ATOM 665 C CA . PHE A 1 85 ? -5.593 6.424 16.427 1.00 95.50 85 PHE A CA 1
ATOM 666 C C . PHE A 1 85 ? -6.121 7.509 17.369 1.00 95.50 85 PHE A C 1
ATOM 668 O O . PHE A 1 85 ? -7.300 7.473 17.728 1.00 95.50 85 PHE A O 1
ATOM 675 N N . PRO A 1 86 ? -5.289 8.483 17.776 1.00 94.62 86 PRO A N 1
ATOM 676 C CA . PRO A 1 86 ? -5.743 9.596 18.596 1.00 94.62 86 PRO A CA 1
ATOM 677 C C . PRO A 1 86 ? -6.688 10.513 17.815 1.00 94.62 86 PRO A C 1
ATOM 679 O O . PRO A 1 86 ? -6.486 10.791 16.632 1.00 94.62 86 PRO A O 1
ATOM 682 N N . GLY A 1 87 ? -7.690 11.035 18.515 1.00 95.31 87 GLY A N 1
ATOM 683 C CA . GLY A 1 87 ? -8.675 11.961 17.980 1.00 95.31 87 GLY A CA 1
ATOM 684 C C . GLY A 1 87 ? -9.919 11.277 17.424 1.00 95.31 87 GLY A C 1
ATOM 685 O O . GLY A 1 87 ? -9.928 10.106 17.048 1.00 95.31 87 GLY A O 1
ATOM 686 N N . GLU A 1 88 ? -10.998 12.053 17.358 1.00 95.12 88 GLU A N 1
ATOM 687 C CA . GLU A 1 88 ? -12.248 11.635 16.728 1.00 95.12 88 GLU A CA 1
ATOM 688 C C . GLU A 1 88 ? -12.215 11.845 15.211 1.00 95.12 88 GLU A C 1
ATOM 690 O O . GLU A 1 88 ? -12.878 11.126 14.480 1.00 95.12 88 GLU A O 1
ATOM 695 N N . LYS A 1 89 ? -11.479 12.833 14.694 1.00 92.81 89 LYS A N 1
ATOM 696 C CA . LYS A 1 89 ? -11.445 13.154 13.259 1.00 92.81 89 LYS A CA 1
ATOM 697 C C . LYS A 1 89 ? -10.114 12.721 12.664 1.00 92.81 89 LYS A C 1
ATOM 699 O O . LYS A 1 89 ? -9.069 13.222 13.062 1.00 92.81 89 LYS A O 1
ATOM 704 N N . LEU A 1 90 ? -10.175 11.817 11.690 1.00 92.81 90 LEU A N 1
ATOM 705 C CA . LEU A 1 90 ? -9.011 11.338 10.950 1.00 92.81 90 LEU A CA 1
ATOM 706 C C . LEU A 1 90 ? -8.991 11.995 9.573 1.00 92.81 90 LEU A C 1
ATOM 708 O O . LEU A 1 90 ? -10.000 11.990 8.869 1.00 92.81 90 LEU A O 1
ATOM 712 N N . VAL A 1 91 ? -7.844 12.556 9.199 1.00 91.19 91 VAL A N 1
ATOM 713 C CA . VAL A 1 91 ? -7.648 13.245 7.920 1.00 91.19 91 VAL A CA 1
ATOM 714 C C . VAL A 1 91 ? -6.474 12.598 7.205 1.00 91.19 91 VAL A C 1
ATOM 716 O O . VAL A 1 91 ? -5.395 12.445 7.776 1.00 91.19 91 VAL A O 1
ATOM 719 N N . HIS A 1 92 ? -6.689 12.200 5.953 1.00 89.62 92 HIS A N 1
ATOM 720 C CA . HIS A 1 92 ? -5.612 11.703 5.106 1.00 89.62 92 HIS A CA 1
ATOM 721 C C . HIS A 1 92 ? -4.705 12.865 4.682 1.00 89.62 92 HIS A C 1
ATOM 723 O O . HIS A 1 92 ? -5.185 13.948 4.359 1.00 89.62 92 HIS A O 1
ATOM 729 N N . ASN A 1 93 ? -3.389 12.656 4.688 1.00 90.94 93 ASN A N 1
ATOM 730 C CA . ASN A 1 93 ? -2.403 13.717 4.447 1.00 90.94 93 ASN A CA 1
ATOM 731 C C . ASN A 1 93 ? -2.126 13.998 2.953 1.00 90.94 93 ASN A C 1
ATOM 733 O O . ASN A 1 93 ? -1.181 14.718 2.630 1.00 90.94 93 ASN A O 1
ATOM 737 N N . GLY A 1 94 ? -2.893 13.393 2.045 1.00 89.56 94 GLY A N 1
ATOM 738 C CA . GLY A 1 94 ? -2.743 13.531 0.597 1.00 89.56 94 GLY A CA 1
ATOM 739 C C . GLY A 1 94 ? -1.618 12.695 -0.021 1.00 89.56 94 GLY A C 1
ATOM 740 O O . GLY A 1 94 ? -1.398 12.788 -1.226 1.00 89.56 94 GLY A O 1
ATOM 741 N N . LYS A 1 95 ? -0.904 11.868 0.755 1.00 92.19 95 LYS A N 1
ATOM 742 C CA . LYS A 1 95 ? 0.160 10.984 0.258 1.00 92.19 95 LYS A CA 1
ATOM 743 C C . LYS A 1 95 ? -0.179 9.521 0.523 1.00 92.19 95 LYS A C 1
ATOM 745 O O . LYS A 1 95 ? -0.551 9.153 1.631 1.00 92.19 95 LYS A O 1
ATOM 750 N N . ASN A 1 96 ? -0.017 8.682 -0.493 1.00 93.19 96 ASN A N 1
ATOM 751 C CA . ASN A 1 96 ? -0.073 7.230 -0.357 1.00 93.19 96 ASN A CA 1
ATOM 752 C C . ASN A 1 96 ? 1.161 6.621 -0.994 1.00 93.19 96 ASN A C 1
ATOM 754 O O . ASN A 1 96 ? 1.667 7.137 -1.988 1.00 93.19 96 ASN A O 1
ATOM 758 N N . ALA A 1 97 ? 1.589 5.500 -0.440 1.00 93.31 97 ALA A N 1
ATOM 759 C CA . ALA A 1 97 ? 2.597 4.654 -1.036 1.00 93.31 97 ALA A CA 1
ATOM 760 C C . ALA A 1 97 ? 2.134 3.204 -0.929 1.00 93.31 97 ALA A C 1
ATOM 762 O O . ALA A 1 97 ? 1.468 2.816 0.031 1.00 93.31 97 ALA A O 1
ATOM 763 N N . ALA A 1 98 ? 2.520 2.421 -1.921 1.00 93.06 98 ALA A N 1
ATOM 764 C CA . ALA A 1 98 ? 2.635 0.984 -1.810 1.00 93.06 98 ALA A CA 1
ATOM 765 C C . ALA A 1 98 ? 4.093 0.660 -2.116 1.00 93.06 98 ALA A C 1
ATOM 767 O O . ALA A 1 98 ? 4.709 1.315 -2.958 1.00 93.06 98 ALA A O 1
ATOM 768 N N . PHE A 1 99 ? 4.643 -0.323 -1.426 1.00 89.94 99 PHE A N 1
ATOM 769 C CA . PHE A 1 99 ? 5.999 -0.782 -1.667 1.00 89.94 99 PHE A CA 1
ATOM 770 C C . PHE A 1 99 ? 5.979 -2.293 -1.854 1.00 89.94 99 PHE A C 1
ATOM 772 O O . PHE A 1 99 ? 5.086 -2.982 -1.359 1.00 89.94 99 PHE A O 1
ATOM 779 N N . LEU A 1 100 ? 6.947 -2.784 -2.619 1.00 88.50 100 LEU A N 1
ATOM 780 C CA . LEU A 1 100 ? 7.196 -4.202 -2.789 1.00 88.50 100 LEU A CA 1
ATOM 781 C C . LEU A 1 100 ? 8.556 -4.492 -2.175 1.00 88.50 100 LEU A C 1
ATOM 783 O O . LEU A 1 100 ? 9.552 -3.884 -2.563 1.00 88.50 100 LEU A O 1
ATOM 787 N N . GLU A 1 101 ? 8.575 -5.399 -1.212 1.00 85.44 101 GLU A N 1
ATOM 788 C CA . GLU A 1 101 ? 9.781 -5.786 -0.500 1.00 85.44 101 GLU A CA 1
ATOM 789 C C . GLU A 1 101 ? 10.015 -7.281 -0.686 1.00 85.44 101 GLU A C 1
ATOM 791 O O . GLU A 1 101 ? 9.117 -8.098 -0.480 1.00 85.44 101 GLU A O 1
ATOM 796 N N . PHE A 1 102 ? 11.234 -7.629 -1.089 1.00 78.69 102 PHE A N 1
ATOM 797 C CA . PHE A 1 102 ? 11.705 -9.005 -1.090 1.00 78.69 102 PHE A CA 1
ATOM 798 C C . PHE A 1 102 ? 12.473 -9.221 0.205 1.00 78.69 102 PHE A C 1
ATOM 800 O O . PHE A 1 102 ? 13.576 -8.703 0.369 1.00 78.69 102 PHE A O 1
ATOM 807 N N . TYR A 1 103 ? 11.882 -9.980 1.118 1.00 76.75 103 TYR A N 1
ATOM 808 C CA . TYR A 1 103 ? 12.504 -10.360 2.377 1.00 76.75 103 TYR A CA 1
ATOM 809 C C . TYR A 1 103 ? 12.568 -11.884 2.489 1.00 76.75 103 TYR A C 1
ATOM 811 O O . TYR A 1 103 ? 11.804 -12.611 1.854 1.00 76.75 103 TYR A O 1
ATOM 819 N N . SER A 1 104 ? 13.488 -12.371 3.315 1.00 66.81 104 SER A N 1
ATOM 820 C CA . SER A 1 104 ? 13.569 -13.774 3.710 1.00 66.81 104 SER A CA 1
ATOM 821 C C . SER A 1 104 ? 13.767 -13.850 5.209 1.00 66.81 104 SER A C 1
ATOM 823 O O . SER A 1 104 ? 14.566 -13.107 5.776 1.00 66.81 104 SER A O 1
ATOM 825 N N . THR A 1 105 ? 13.040 -14.764 5.839 1.00 59.50 105 THR A N 1
ATOM 826 C CA . THR A 1 105 ? 13.200 -15.094 7.258 1.00 59.50 105 THR A CA 1
ATOM 827 C C . THR A 1 105 ? 14.334 -16.087 7.492 1.00 59.50 105 THR A C 1
ATOM 829 O O . THR A 1 105 ? 14.858 -16.170 8.600 1.00 59.50 105 THR A O 1
ATOM 832 N N . GLU A 1 106 ? 14.739 -16.838 6.467 1.00 57.78 106 GLU A N 1
ATOM 833 C CA . GLU A 1 106 ? 15.948 -17.651 6.528 1.00 57.78 106 GLU A CA 1
ATOM 834 C C . GLU A 1 106 ? 17.163 -16.752 6.314 1.00 57.78 106 GLU A C 1
ATOM 836 O O . GLU A 1 106 ? 17.155 -15.895 5.421 1.00 57.78 106 GLU A O 1
ATOM 841 N N . ARG A 1 107 ? 18.230 -16.972 7.098 1.00 49.50 107 ARG A N 1
ATOM 842 C CA . ARG A 1 107 ? 19.570 -16.534 6.699 1.00 49.50 107 ARG A CA 1
ATOM 843 C C . ARG A 1 107 ? 19.844 -17.201 5.366 1.00 49.50 107 ARG A C 1
ATOM 845 O O . ARG A 1 107 ? 20.208 -18.372 5.318 1.00 49.50 107 ARG A O 1
ATOM 852 N N . ILE A 1 108 ? 19.624 -16.458 4.294 1.00 48.94 108 ILE A N 1
ATOM 853 C CA . ILE A 1 108 ? 19.918 -16.939 2.966 1.00 48.94 108 ILE A CA 1
ATOM 854 C C . ILE A 1 108 ? 21.447 -17.043 2.881 1.00 48.94 108 ILE A C 1
ATOM 856 O O . ILE A 1 108 ? 22.131 -16.059 2.610 1.00 48.94 108 ILE A O 1
ATOM 860 N N . TYR A 1 109 ? 22.003 -18.224 3.161 1.00 45.03 109 TYR A N 1
ATOM 861 C CA . TYR A 1 109 ? 23.443 -18.476 3.034 1.00 45.03 109 TYR A CA 1
ATOM 862 C C . TYR A 1 109 ? 23.908 -18.388 1.571 1.00 45.03 109 TYR A C 1
ATOM 864 O O . TYR A 1 109 ? 25.102 -18.298 1.298 1.00 45.03 109 TYR A O 1
ATOM 872 N N . SER A 1 110 ? 22.975 -18.401 0.617 1.00 54.38 110 SER A N 1
ATOM 873 C CA . SER A 1 110 ? 23.230 -18.192 -0.808 1.00 54.38 110 SER A CA 1
ATOM 874 C C . SER A 1 110 ? 22.020 -17.506 -1.435 1.00 54.38 110 SER A C 1
ATOM 876 O O . SER A 1 110 ? 20.960 -18.134 -1.436 1.00 54.38 110 SER A O 1
ATOM 878 N N . PRO A 1 111 ? 22.119 -16.231 -1.879 1.00 59.94 111 PRO A N 1
ATOM 879 C CA . PRO A 1 111 ? 20.986 -15.485 -2.431 1.00 59.94 111 PRO A CA 1
ATOM 880 C C . PRO A 1 111 ? 20.228 -16.357 -3.439 1.00 59.94 111 PRO A C 1
ATOM 882 O O . PRO A 1 111 ? 20.889 -17.060 -4.210 1.00 59.94 111 PRO A O 1
ATOM 885 N N . PRO A 1 112 ? 18.879 -16.363 -3.423 1.00 67.12 112 PRO A N 1
ATOM 886 C CA . PRO A 1 112 ? 18.118 -17.203 -4.333 1.00 67.12 112 PRO A CA 1
ATOM 887 C C . PRO A 1 112 ? 18.563 -16.888 -5.756 1.00 67.12 112 PRO A C 1
ATOM 889 O O . PRO A 1 112 ? 18.770 -15.719 -6.094 1.00 67.12 112 PRO A O 1
ATOM 892 N N . ASP A 1 113 ? 18.725 -17.923 -6.579 1.00 80.19 113 ASP A N 1
ATOM 893 C CA . ASP A 1 113 ? 18.989 -17.718 -7.994 1.00 80.19 113 ASP A CA 1
ATOM 894 C C . ASP A 1 113 ? 17.791 -16.973 -8.587 1.00 80.19 113 ASP A C 1
ATOM 896 O O . ASP A 1 113 ? 16.719 -17.539 -8.808 1.00 80.19 113 ASP A O 1
ATOM 900 N N . ILE A 1 114 ? 17.979 -15.674 -8.810 1.00 82.25 114 ILE A N 1
ATOM 901 C CA . ILE A 1 114 ? 16.957 -14.742 -9.284 1.00 82.25 114 ILE A CA 1
ATOM 902 C C . ILE A 1 114 ? 16.35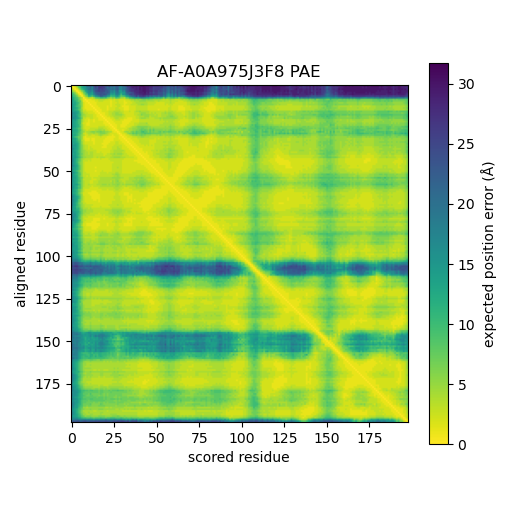1 -15.239 -10.602 1.00 82.25 114 ILE A C 1
ATOM 904 O O . ILE A 1 114 ? 15.172 -14.995 -10.864 1.00 82.25 114 ILE A O 1
ATOM 908 N N . SER A 1 115 ? 17.122 -15.983 -11.405 1.00 84.06 115 SER A N 1
ATOM 909 C CA . SER A 1 115 ? 16.645 -16.558 -12.660 1.00 84.06 115 SER A CA 1
ATOM 910 C C . SER A 1 115 ? 15.531 -17.593 -12.463 1.00 84.06 115 SER A C 1
ATOM 912 O O . SER A 1 115 ? 14.687 -17.756 -13.344 1.00 84.06 115 SER A O 1
ATOM 914 N N . THR A 1 116 ? 15.460 -18.215 -11.284 1.00 85.88 116 THR A N 1
ATOM 915 C CA . THR A 1 116 ? 14.517 -19.294 -10.944 1.00 85.88 116 THR A CA 1
ATOM 916 C C . THR A 1 116 ? 13.253 -18.829 -10.224 1.00 85.88 116 THR A C 1
ATOM 918 O O . THR A 1 116 ? 12.352 -19.636 -9.995 1.00 85.88 116 THR A O 1
ATOM 921 N N . LEU A 1 117 ? 13.155 -17.544 -9.864 1.00 85.38 117 LEU A N 1
ATOM 922 C CA . LEU A 1 117 ? 11.977 -17.022 -9.170 1.00 85.38 117 LEU A CA 1
ATOM 923 C C . LEU A 1 117 ? 10.708 -17.202 -10.027 1.00 85.38 117 LEU A C 1
ATOM 925 O O . LEU A 1 117 ? 10.756 -17.059 -11.249 1.00 85.38 117 LEU A O 1
ATOM 929 N N . PRO A 1 118 ? 9.542 -17.503 -9.438 1.00 87.19 118 PRO A N 1
ATOM 930 C CA . PRO A 1 118 ? 8.313 -17.570 -10.216 1.00 87.19 118 PRO A CA 1
ATOM 931 C C . PRO A 1 118 ? 7.981 -16.188 -10.808 1.00 87.19 118 PRO A C 1
ATOM 933 O O . PRO A 1 118 ? 8.225 -15.171 -10.150 1.00 87.19 118 PRO A O 1
ATOM 936 N N . PRO A 1 119 ? 7.386 -16.119 -12.014 1.00 89.00 119 PRO A N 1
ATOM 937 C CA . PRO A 1 119 ? 6.895 -14.861 -12.558 1.00 89.00 119 PRO A CA 1
ATOM 938 C C . PRO A 1 119 ? 5.941 -14.181 -11.575 1.00 89.00 119 PRO A C 1
ATOM 940 O O . PRO A 1 119 ? 4.992 -14.797 -11.087 1.00 89.00 119 PRO A O 1
ATOM 943 N N . LEU A 1 120 ? 6.181 -12.899 -11.310 1.00 92.62 120 LEU A N 1
ATOM 944 C CA . LEU A 1 120 ? 5.353 -12.094 -10.422 1.00 92.62 120 LEU A CA 1
ATOM 945 C C . LEU A 1 120 ? 4.989 -10.780 -11.109 1.00 92.62 120 LEU A C 1
ATOM 947 O O . LEU A 1 120 ? 5.856 -10.008 -11.520 1.00 92.62 120 LEU A O 1
ATOM 951 N N . GLU A 1 121 ? 3.691 -10.515 -11.192 1.00 96.19 121 GLU A N 1
ATOM 952 C CA . GLU A 1 121 ? 3.142 -9.231 -11.609 1.00 96.19 121 GLU A CA 1
ATOM 953 C C . GLU A 1 121 ? 2.107 -8.781 -10.581 1.00 96.19 121 GLU A C 1
ATOM 955 O O . GLU A 1 121 ? 1.197 -9.528 -10.226 1.00 96.19 121 GLU A O 1
ATOM 960 N N . ILE A 1 122 ? 2.256 -7.549 -10.103 1.00 96.94 122 ILE A N 1
ATOM 961 C CA . ILE A 1 122 ? 1.331 -6.910 -9.174 1.00 96.94 122 ILE A CA 1
ATOM 962 C C . ILE A 1 122 ? 0.785 -5.667 -9.852 1.00 96.94 122 ILE A C 1
ATOM 964 O O . ILE A 1 122 ? 1.542 -4.833 -10.349 1.00 96.94 122 ILE A O 1
ATOM 968 N N . LYS A 1 123 ? -0.539 -5.532 -9.832 1.00 98.06 123 LYS A N 1
ATOM 969 C CA . LYS A 1 123 ? -1.235 -4.346 -10.316 1.00 98.06 123 LYS A CA 1
ATOM 970 C C . LYS A 1 123 ? -1.927 -3.644 -9.163 1.00 98.06 123 LYS A C 1
ATOM 972 O O . LYS A 1 123 ? -2.733 -4.244 -8.454 1.00 98.06 123 LYS A O 1
ATOM 977 N N . LEU A 1 124 ? -1.617 -2.368 -8.994 1.00 97.31 124 LEU A N 1
ATOM 978 C CA . LEU A 1 124 ? -2.220 -1.492 -8.002 1.00 97.31 124 LEU A CA 1
ATOM 979 C C . LEU A 1 124 ? -3.119 -0.511 -8.741 1.00 97.31 124 LEU A C 1
ATOM 981 O O . LEU A 1 124 ? -2.639 0.289 -9.540 1.00 97.31 124 LEU A O 1
ATOM 985 N N . SER A 1 125 ? -4.422 -0.576 -8.504 1.00 96.69 125 SER A N 1
ATOM 986 C CA . SER A 1 125 ? -5.374 0.292 -9.190 1.00 96.69 125 SER A CA 1
ATOM 987 C C . SER A 1 125 ? -6.572 0.635 -8.317 1.00 96.69 125 SER A C 1
ATOM 989 O O . SER A 1 125 ? -6.709 0.141 -7.195 1.00 96.69 125 SER A O 1
ATOM 991 N N . ASN A 1 126 ? -7.453 1.498 -8.834 1.00 95.12 126 ASN A N 1
ATOM 992 C CA . ASN A 1 126 ? -8.718 1.856 -8.185 1.00 95.12 126 ASN A CA 1
ATOM 993 C C . ASN A 1 126 ? -8.522 2.427 -6.763 1.00 95.12 126 ASN A C 1
ATOM 995 O O . ASN A 1 126 ? -9.288 2.111 -5.850 1.00 95.12 126 ASN A O 1
ATOM 999 N N . LEU A 1 127 ? -7.502 3.277 -6.580 1.00 95.56 127 LEU A N 1
ATOM 1000 C CA . LEU A 1 127 ? -7.305 4.020 -5.336 1.00 95.56 127 LEU A CA 1
ATOM 1001 C C . LEU A 1 127 ? -8.524 4.912 -5.075 1.00 95.56 127 LEU A C 1
ATOM 1003 O O . LEU A 1 127 ? -8.934 5.698 -5.934 1.00 95.56 127 LEU A O 1
ATOM 1007 N N . ARG A 1 128 ? -9.101 4.780 -3.880 1.00 95.50 128 ARG A N 1
ATOM 1008 C CA . ARG A 1 128 ? -10.299 5.507 -3.468 1.00 95.50 128 ARG A CA 1
ATOM 1009 C C . ARG A 1 128 ? -10.155 6.079 -2.073 1.00 95.50 128 ARG A C 1
ATOM 1011 O O . ARG A 1 128 ? -9.586 5.441 -1.191 1.00 95.50 128 ARG A O 1
ATOM 1018 N N . PHE A 1 129 ? -10.785 7.225 -1.867 1.00 94.56 129 PHE A N 1
ATOM 1019 C CA . PHE A 1 129 ? -11.011 7.819 -0.559 1.00 94.56 129 PHE A CA 1
ATOM 1020 C C . PHE A 1 129 ? -12.505 7.983 -0.343 1.00 94.56 129 PHE A C 1
ATOM 1022 O O . PHE A 1 129 ? -13.196 8.556 -1.180 1.00 94.56 129 PHE A O 1
ATOM 1029 N N . ASN A 1 130 ? -13.015 7.456 0.772 1.00 92.62 130 ASN A N 1
ATOM 1030 C CA . ASN A 1 130 ? -14.436 7.546 1.125 1.00 92.62 130 ASN A CA 1
ATOM 1031 C C . ASN A 1 130 ? -15.375 7.113 -0.022 1.00 92.62 130 ASN A C 1
ATOM 1033 O O . ASN A 1 130 ? -16.394 7.740 -0.283 1.00 92.62 130 ASN A O 1
ATOM 1037 N N . GLY A 1 131 ? -14.998 6.050 -0.742 1.00 93.25 131 GLY A N 1
ATOM 1038 C CA . GLY A 1 131 ? -15.757 5.509 -1.876 1.00 93.25 131 GLY A CA 1
ATOM 1039 C C . GLY A 1 131 ? -15.520 6.212 -3.218 1.00 93.25 131 GLY A C 1
ATOM 1040 O O . GLY A 1 131 ? -15.802 5.619 -4.261 1.00 93.25 131 GLY A O 1
ATOM 1041 N N . MET A 1 132 ? -14.929 7.405 -3.225 1.00 95.25 132 MET A N 1
ATOM 1042 C CA . MET A 1 132 ? -14.665 8.182 -4.436 1.00 95.25 132 MET A CA 1
ATOM 1043 C C . MET A 1 132 ? -13.275 7.880 -5.003 1.00 95.25 132 MET A C 1
ATOM 1045 O O . MET A 1 132 ? -12.347 7.679 -4.217 1.00 95.25 132 MET A O 1
ATOM 1049 N N . PRO A 1 133 ? -13.095 7.826 -6.338 1.00 95.06 133 PRO A N 1
ATOM 1050 C CA . PRO A 1 133 ? -11.765 7.766 -6.943 1.00 95.06 133 PRO A CA 1
ATOM 1051 C C . PRO A 1 133 ? -10.862 8.876 -6.403 1.00 95.06 133 PRO A C 1
ATOM 1053 O O . PRO A 1 133 ? -11.316 10.003 -6.234 1.00 95.06 133 PRO A O 1
ATOM 1056 N N . ALA A 1 134 ? -9.601 8.555 -6.120 1.00 93.38 134 ALA A N 1
ATOM 1057 C CA . ALA A 1 134 ? -8.644 9.554 -5.667 1.00 93.38 134 ALA A CA 1
ATOM 1058 C C . ALA A 1 134 ? -8.318 10.562 -6.780 1.00 93.38 134 ALA A C 1
ATOM 1060 O O . ALA A 1 134 ? -8.073 10.174 -7.926 1.00 93.38 134 ALA A O 1
ATOM 1061 N N . ASP A 1 135 ? -8.244 11.840 -6.412 1.00 92.62 135 ASP A N 1
ATOM 1062 C CA . ASP A 1 135 ? -7.750 12.903 -7.284 1.00 92.62 135 ASP A CA 1
ATOM 1063 C C . ASP A 1 135 ? -6.220 12.844 -7.334 1.00 92.62 135 ASP A C 1
ATOM 1065 O O .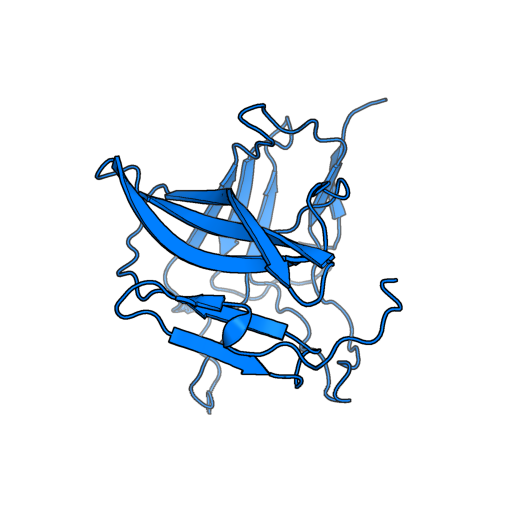 ASP A 1 135 ? -5.508 13.386 -6.485 1.00 92.62 135 ASP A O 1
ATOM 1069 N N . LEU A 1 136 ? -5.704 12.102 -8.313 1.00 94.06 136 LEU A N 1
ATOM 1070 C CA . LEU A 1 136 ? -4.270 11.932 -8.504 1.00 94.06 136 LEU A CA 1
ATOM 1071 C C . LEU A 1 136 ? -3.663 13.204 -9.097 1.00 94.06 136 LEU A C 1
ATOM 1073 O O . LEU A 1 136 ? -4.117 13.714 -10.117 1.00 94.06 136 LEU A O 1
ATOM 1077 N N . THR A 1 137 ? -2.577 13.677 -8.492 1.00 95.00 137 THR A N 1
ATOM 1078 C CA . THR A 1 137 ? -1.756 14.764 -9.047 1.00 95.00 137 THR A CA 1
ATOM 1079 C C . THR A 1 137 ? -0.439 14.251 -9.618 1.00 95.00 137 THR A C 1
ATOM 1081 O O . THR A 1 137 ? 0.107 14.849 -10.547 1.00 95.00 137 THR A O 1
ATOM 1084 N N . LYS A 1 138 ? 0.075 13.140 -9.074 1.00 96.19 138 LYS A N 1
ATOM 1085 C CA . LYS A 1 138 ? 1.362 12.552 -9.445 1.00 96.19 138 LYS A CA 1
ATOM 1086 C C . LYS A 1 138 ? 1.466 11.086 -9.018 1.00 96.19 138 LYS A C 1
ATOM 1088 O O . LYS A 1 138 ? 0.957 10.718 -7.961 1.00 96.19 138 LYS A O 1
ATOM 1093 N N . VAL A 1 139 ? 2.180 10.291 -9.811 1.00 96.81 139 VAL A N 1
ATOM 1094 C CA . VAL A 1 139 ? 2.622 8.927 -9.499 1.00 96.81 139 VAL A CA 1
ATOM 1095 C C . VAL A 1 139 ? 4.129 8.852 -9.713 1.00 96.81 139 VAL A C 1
ATOM 1097 O O . VAL A 1 139 ? 4.610 9.076 -10.824 1.00 96.81 139 VAL A O 1
ATOM 1100 N N . ASP A 1 140 ? 4.861 8.505 -8.658 1.00 96.94 140 ASP A N 1
ATOM 1101 C CA . ASP A 1 140 ? 6.313 8.338 -8.691 1.00 96.94 140 ASP A CA 1
ATOM 1102 C C . ASP A 1 140 ? 6.686 6.869 -8.463 1.00 96.94 140 ASP A C 1
ATOM 1104 O O . ASP A 1 140 ? 6.080 6.189 -7.633 1.00 96.94 140 ASP A O 1
ATOM 1108 N N . ALA A 1 141 ? 7.723 6.404 -9.158 1.00 95.62 141 ALA A N 1
ATOM 1109 C CA . ALA A 1 141 ? 8.466 5.205 -8.794 1.00 95.62 141 ALA A CA 1
ATOM 1110 C C . ALA A 1 141 ? 9.744 5.620 -8.060 1.00 95.62 141 ALA A C 1
ATOM 1112 O O . ALA A 1 141 ? 10.527 6.425 -8.575 1.00 95.62 141 ALA A O 1
ATOM 1113 N N . ALA A 1 142 ? 9.952 5.064 -6.867 1.00 92.12 142 ALA A N 1
ATOM 1114 C CA . ALA A 1 142 ? 11.124 5.315 -6.042 1.00 92.12 142 ALA A CA 1
ATOM 1115 C C . ALA A 1 142 ? 11.745 3.996 -5.571 1.00 92.12 142 ALA A C 1
ATOM 1117 O O . ALA A 1 142 ? 11.043 3.070 -5.174 1.00 92.12 142 ALA A O 1
ATOM 1118 N N . PHE A 1 143 ? 13.070 3.955 -5.592 1.00 89.50 143 PHE A N 1
ATOM 1119 C CA . PHE A 1 143 ? 13.916 2.830 -5.227 1.00 89.50 143 PHE A CA 1
ATOM 1120 C C . PHE A 1 143 ? 15.029 3.334 -4.299 1.00 89.50 143 PHE A C 1
ATOM 1122 O O . PHE A 1 143 ? 15.483 4.481 -4.422 1.00 89.50 143 PHE A O 1
ATOM 1129 N N . ILE A 1 144 ? 15.492 2.487 -3.378 1.00 86.00 144 ILE A N 1
ATOM 1130 C CA . ILE A 1 144 ? 16.616 2.815 -2.494 1.00 86.00 144 ILE A CA 1
ATOM 1131 C C . ILE A 1 144 ? 17.904 2.602 -3.296 1.00 86.00 144 ILE A C 1
ATOM 1133 O O . ILE A 1 144 ? 18.302 1.468 -3.531 1.00 86.00 144 ILE A O 1
ATOM 1137 N N . ARG A 1 145 ? 18.527 3.689 -3.767 1.00 81.56 145 ARG A N 1
ATOM 1138 C CA . ARG A 1 145 ? 19.690 3.657 -4.685 1.00 81.56 145 ARG A CA 1
ATOM 1139 C C . ARG A 1 145 ? 21.038 3.919 -4.026 1.00 81.56 145 ARG A C 1
ATOM 1141 O O . ARG A 1 145 ? 22.074 3.802 -4.671 1.00 81.56 145 ARG A O 1
ATOM 1148 N N . HIS A 1 146 ? 21.026 4.319 -2.766 1.00 78.50 146 HIS A N 1
ATOM 1149 C CA . HIS A 1 146 ? 22.228 4.724 -2.058 1.00 78.50 146 HIS A CA 1
ATOM 1150 C C . HIS A 1 146 ? 22.210 4.142 -0.658 1.00 78.50 146 HIS A C 1
ATOM 1152 O O . HIS A 1 146 ? 21.142 4.018 -0.047 1.00 78.50 146 HIS A O 1
ATOM 1158 N N . ASP A 1 147 ? 23.403 3.849 -0.155 1.00 74.56 147 ASP A N 1
ATOM 1159 C CA . ASP A 1 147 ? 23.594 3.480 1.235 1.00 74.56 147 ASP A CA 1
ATOM 1160 C C . ASP A 1 147 ? 23.023 4.588 2.118 1.00 74.56 147 ASP A C 1
ATOM 1162 O O . ASP A 1 147 ? 23.402 5.759 2.039 1.00 74.56 147 ASP A O 1
ATOM 1166 N N . SER A 1 148 ? 22.077 4.215 2.965 1.00 72.25 148 SER A N 1
ATOM 1167 C CA . SER A 1 148 ? 21.542 5.092 3.998 1.00 72.25 148 SER A CA 1
ATOM 1168 C C . SER A 1 148 ? 21.585 4.362 5.328 1.00 72.25 148 SER A C 1
ATOM 1170 O O . SER A 1 148 ? 21.643 3.137 5.372 1.00 72.25 148 SER A O 1
ATOM 1172 N N . LYS A 1 149 ? 21.627 5.105 6.433 1.00 72.06 149 LYS A N 1
ATOM 1173 C CA . LYS A 1 149 ? 21.549 4.507 7.766 1.00 72.06 149 LYS A CA 1
ATOM 1174 C C . LYS A 1 149 ? 20.096 4.489 8.205 1.00 72.06 149 LYS A C 1
ATOM 1176 O O . LYS A 1 149 ? 19.424 5.520 8.171 1.00 72.06 149 LYS A O 1
ATOM 1181 N N . ARG A 1 150 ? 19.628 3.321 8.622 1.00 67.12 150 ARG A N 1
ATOM 1182 C CA . ARG A 1 150 ? 18.374 3.155 9.345 1.00 67.12 150 ARG A CA 1
ATOM 1183 C C . ARG A 1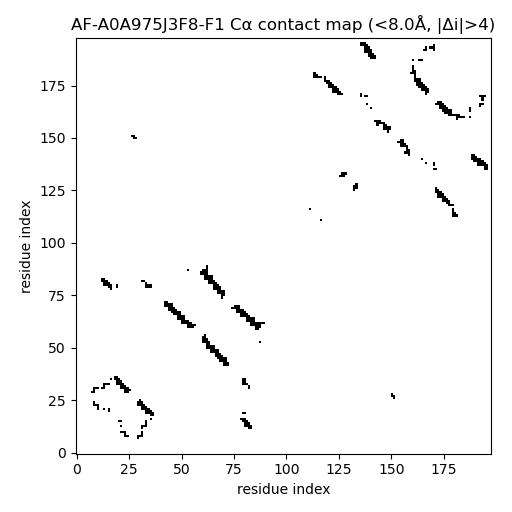 150 ? 18.470 3.851 10.716 1.00 67.12 150 ARG A C 1
ATOM 1185 O O . ARG A 1 150 ? 19.582 4.092 11.198 1.00 67.12 150 ARG A O 1
ATOM 1192 N N . PRO A 1 151 ? 17.335 4.172 11.363 1.00 64.50 151 PRO A N 1
ATOM 1193 C CA . PRO A 1 151 ? 17.325 4.777 12.699 1.00 64.50 151 PRO A CA 1
ATOM 1194 C C . PRO A 1 151 ? 18.068 3.960 13.768 1.00 64.50 151 PRO A C 1
ATOM 1196 O O . PRO A 1 151 ? 18.606 4.536 14.707 1.00 64.50 151 PRO A O 1
ATOM 1199 N N . ASP A 1 152 ? 18.150 2.639 13.594 1.00 68.38 152 ASP A N 1
ATOM 1200 C CA . ASP A 1 152 ? 18.898 1.706 14.448 1.00 68.38 152 ASP A CA 1
ATOM 1201 C C . ASP A 1 152 ? 20.418 1.670 14.158 1.00 68.38 152 ASP A C 1
ATOM 1203 O O . ASP A 1 152 ? 21.157 0.886 14.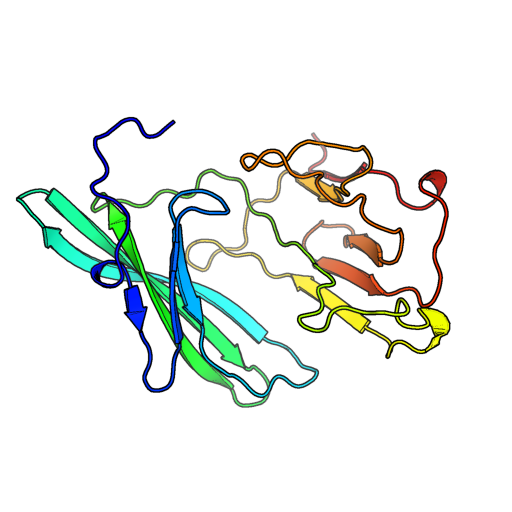750 1.00 68.38 152 ASP A O 1
ATOM 1207 N N . GLY A 1 153 ? 20.903 2.512 13.239 1.00 70.88 153 GLY A N 1
ATOM 1208 C CA . GLY A 1 153 ? 22.309 2.609 12.846 1.00 70.88 153 GLY A CA 1
ATOM 1209 C C . GLY A 1 153 ? 22.770 1.570 11.820 1.00 70.88 153 GLY A C 1
ATOM 1210 O O . GLY A 1 153 ? 23.898 1.685 11.331 1.00 70.88 153 GLY A O 1
ATOM 1211 N N . LEU A 1 154 ? 21.927 0.599 11.451 1.00 70.56 154 LEU A N 1
ATOM 1212 C CA . LEU A 1 154 ? 22.243 -0.402 10.430 1.00 70.56 154 LEU A CA 1
ATOM 1213 C C . LEU A 1 154 ? 22.093 0.185 9.016 1.00 70.56 154 LEU A C 1
ATOM 1215 O O . LEU A 1 154 ? 21.338 1.129 8.787 1.00 70.56 154 LEU A O 1
ATOM 1219 N N . GLY A 1 155 ? 22.843 -0.348 8.049 1.00 70.94 155 GLY A N 1
ATOM 1220 C CA . GLY A 1 155 ? 22.713 0.059 6.648 1.00 70.94 155 GLY A CA 1
ATOM 1221 C C . GLY A 1 155 ? 21.350 -0.350 6.090 1.00 70.94 155 GLY A C 1
ATOM 1222 O O . GLY A 1 155 ? 20.947 -1.505 6.222 1.00 70.94 155 GLY A O 1
ATOM 1223 N N . ALA A 1 156 ? 20.633 0.582 5.472 1.00 68.69 156 ALA A N 1
ATOM 1224 C CA . ALA A 1 156 ? 19.460 0.266 4.678 1.00 68.69 156 ALA A CA 1
ATOM 1225 C C . ALA A 1 156 ? 19.924 -0.427 3.387 1.00 68.69 156 ALA A C 1
ATOM 1227 O O . ALA A 1 156 ? 20.829 0.086 2.720 1.00 68.69 156 ALA A O 1
ATOM 1228 N N . PRO A 1 157 ? 19.338 -1.578 3.026 1.00 73.25 157 PRO A N 1
ATOM 1229 C CA . PRO A 1 157 ? 19.746 -2.298 1.832 1.00 73.25 157 PRO A CA 1
ATOM 1230 C C . PRO A 1 157 ? 19.429 -1.478 0.577 1.00 73.25 157 PRO A C 1
ATOM 1232 O O . PRO A 1 157 ? 18.324 -0.955 0.420 1.00 73.25 157 PRO A O 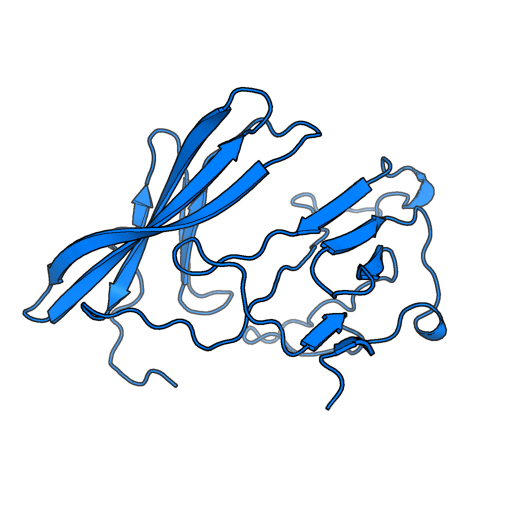1
ATOM 1235 N N . VAL A 1 158 ? 20.394 -1.398 -0.340 1.00 79.38 158 VAL A N 1
ATOM 1236 C CA . VAL A 1 158 ? 20.158 -0.889 -1.696 1.00 79.38 158 VAL A CA 1
ATOM 1237 C C . VAL A 1 158 ? 19.204 -1.846 -2.408 1.00 79.38 158 VAL A C 1
ATOM 1239 O O . VAL A 1 158 ? 19.394 -3.063 -2.391 1.00 79.38 158 VAL A O 1
ATOM 1242 N N . SER A 1 159 ? 18.162 -1.303 -3.032 1.00 78.50 159 SER A N 1
ATOM 1243 C CA . SER A 1 159 ? 17.184 -2.085 -3.781 1.00 78.50 159 SER A CA 1
ATOM 1244 C C . SER A 1 159 ? 17.833 -2.653 -5.048 1.00 78.50 159 SER A C 1
ATOM 1246 O O . SER A 1 159 ? 18.231 -1.873 -5.919 1.00 78.50 159 SER A O 1
ATOM 1248 N N . PRO A 1 160 ? 17.913 -3.986 -5.221 1.00 80.25 160 PRO A N 1
ATOM 1249 C CA . PRO A 1 160 ? 18.333 -4.542 -6.493 1.00 80.25 160 PRO A CA 1
ATOM 1250 C C . PRO A 1 160 ? 17.266 -4.244 -7.548 1.00 80.25 160 PRO A C 1
ATOM 1252 O O . PRO A 1 160 ? 16.058 -4.315 -7.308 1.00 80.25 160 PRO A O 1
ATOM 1255 N N . ASN A 1 161 ? 17.719 -3.933 -8.751 1.00 86.12 161 ASN A N 1
ATOM 1256 C CA . ASN A 1 161 ? 16.848 -3.726 -9.895 1.00 86.12 161 ASN A CA 1
ATOM 1257 C C . ASN A 1 161 ? 16.286 -5.031 -10.413 1.00 86.12 161 ASN A C 1
ATOM 1259 O O . ASN A 1 161 ? 16.867 -5.674 -11.283 1.00 86.12 161 ASN A O 1
ATOM 1263 N N . LEU A 1 162 ? 15.146 -5.400 -9.851 1.00 88.88 162 LEU A N 1
ATOM 1264 C CA . LEU A 1 162 ? 14.428 -6.616 -10.194 1.00 88.88 162 LEU A CA 1
ATOM 1265 C C . LEU A 1 162 ? 12.987 -6.339 -10.596 1.00 88.88 162 LEU A C 1
ATOM 1267 O O . LEU A 1 162 ? 12.327 -7.234 -11.092 1.00 88.88 162 LEU A O 1
ATOM 1271 N N . ILE A 1 163 ? 12.480 -5.120 -10.428 1.00 92.06 163 ILE A N 1
ATOM 1272 C CA . ILE A 1 163 ? 11.085 -4.790 -10.720 1.00 92.06 163 ILE A CA 1
ATOM 1273 C C . ILE A 1 163 ? 11.017 -3.697 -11.776 1.00 92.06 163 ILE A C 1
ATOM 1275 O O . ILE A 1 163 ? 11.547 -2.607 -11.582 1.00 92.06 163 ILE A O 1
ATOM 1279 N N . ARG A 1 164 ? 10.307 -3.972 -12.868 1.00 94.75 164 ARG A N 1
ATOM 1280 C CA . ARG A 1 164 ? 9.855 -2.938 -13.803 1.00 94.75 164 ARG A CA 1
ATOM 1281 C C . ARG A 1 164 ? 8.580 -2.316 -13.278 1.00 94.75 164 ARG A C 1
ATOM 1283 O O . ARG A 1 164 ? 7.639 -3.052 -12.978 1.00 94.75 164 ARG A O 1
ATOM 1290 N N . VAL A 1 165 ? 8.537 -0.990 -13.201 1.00 96.19 165 VAL A N 1
ATOM 1291 C CA . VAL A 1 165 ? 7.344 -0.261 -12.772 1.00 96.19 165 VAL A CA 1
ATOM 1292 C C . VAL A 1 165 ? 6.839 0.599 -13.923 1.00 96.19 165 VAL A C 1
ATOM 1294 O O . VAL A 1 165 ? 7.590 1.318 -14.578 1.00 96.19 165 VAL A O 1
ATOM 1297 N N . SER A 1 166 ? 5.544 0.529 -14.185 1.00 97.00 166 SER A N 1
ATOM 1298 C CA . SER A 1 166 ? 4.869 1.358 -15.185 1.00 97.00 166 SER A CA 1
ATOM 1299 C C . SER A 1 166 ? 3.531 1.839 -14.644 1.00 97.00 166 SER A C 1
ATOM 1301 O O . SER A 1 166 ? 3.002 1.255 -13.699 1.00 97.00 166 SER A O 1
ATOM 1303 N N . ALA A 1 167 ? 2.997 2.907 -15.230 1.00 97.50 167 ALA A N 1
ATOM 1304 C CA . ALA A 1 167 ? 1.655 3.392 -14.944 1.00 97.50 167 ALA A CA 1
ATOM 1305 C C . ALA A 1 167 ? 0.831 3.457 -16.237 1.00 97.50 167 ALA A C 1
ATOM 1307 O O . ALA A 1 167 ? 1.394 3.610 -17.323 1.00 97.50 167 ALA A O 1
ATOM 1308 N N . SER A 1 168 ? -0.491 3.346 -16.119 1.00 97.38 168 SER A N 1
ATOM 1309 C CA . SER A 1 168 ? -1.433 3.643 -17.200 1.00 97.38 168 SER A CA 1
ATOM 1310 C C . SER A 1 168 ? -1.363 5.117 -17.617 1.00 97.38 168 SER A C 1
ATOM 1312 O O . SER A 1 168 ? -0.857 5.965 -16.882 1.00 97.38 168 SER A O 1
ATOM 1314 N N . GLU A 1 169 ? -1.916 5.442 -18.789 1.00 95.44 169 GLU A N 1
ATOM 1315 C CA . GLU A 1 169 ? -1.920 6.812 -19.336 1.00 95.44 169 GLU A CA 1
ATOM 1316 C C . GLU A 1 169 ? -2.595 7.844 -18.414 1.00 95.44 169 GLU A C 1
ATOM 1318 O O . GLU A 1 169 ? -2.254 9.027 -18.438 1.00 95.44 169 GLU A O 1
ATOM 1323 N N . ASP A 1 170 ? -3.534 7.396 -17.580 1.00 94.38 170 ASP A N 1
ATOM 1324 C CA . ASP A 1 170 ? -4.246 8.200 -16.584 1.00 94.38 170 ASP A CA 1
ATOM 1325 C C . ASP A 1 170 ? -3.661 8.080 -15.162 1.00 94.38 170 ASP A C 1
ATOM 1327 O O . ASP A 1 170 ? -4.216 8.641 -14.216 1.00 94.38 170 ASP A O 1
ATOM 1331 N N . GLY A 1 171 ? -2.568 7.328 -14.994 1.00 95.12 171 GLY A N 1
ATOM 1332 C CA . GLY A 1 171 ? -1.907 7.085 -13.712 1.00 95.12 171 GLY A CA 1
ATOM 1333 C C . GLY A 1 171 ? -2.699 6.218 -12.727 1.00 95.12 171 GLY A C 1
ATOM 1334 O O . GLY A 1 171 ? -2.281 6.076 -11.578 1.00 95.12 171 GLY A O 1
ATOM 1335 N N . ARG A 1 172 ? -3.847 5.652 -13.124 1.00 95.38 172 ARG A N 1
ATOM 1336 C CA . ARG A 1 172 ? -4.771 4.944 -12.218 1.00 95.38 172 ARG A CA 1
ATOM 1337 C C . ARG A 1 172 ? -4.482 3.460 -12.028 1.00 95.38 172 ARG A C 1
ATOM 1339 O O . ARG A 1 172 ? -5.040 2.868 -11.101 1.00 95.38 172 ARG A O 1
ATOM 1346 N N . GLU A 1 173 ? -3.645 2.862 -12.867 1.00 97.69 173 GLU A N 1
ATOM 1347 C CA . GLU A 1 173 ? -3.106 1.513 -12.696 1.00 97.69 173 GLU A CA 1
ATOM 1348 C C . GLU A 1 173 ? -1.580 1.573 -12.706 1.00 97.69 173 GLU A C 1
ATOM 1350 O O . GLU A 1 173 ? -0.982 2.089 -13.643 1.00 97.69 173 GLU A O 1
ATOM 1355 N N . ILE A 1 174 ? -0.951 1.026 -11.669 1.00 97.81 174 ILE A N 1
ATOM 1356 C CA . ILE A 1 174 ? 0.497 0.868 -11.555 1.00 97.81 174 ILE A CA 1
ATOM 1357 C C . ILE A 1 174 ? 0.795 -0.621 -11.673 1.00 97.81 174 ILE A C 1
ATOM 1359 O O . ILE A 1 174 ? 0.258 -1.419 -10.905 1.00 97.81 174 ILE A O 1
ATOM 1363 N N . THR A 1 175 ? 1.646 -0.997 -12.622 1.00 98.06 175 THR A N 1
ATOM 1364 C CA . THR A 1 175 ? 2.088 -2.381 -12.818 1.00 98.06 175 THR A CA 1
ATOM 1365 C C . THR A 1 175 ? 3.531 -2.524 -12.360 1.00 98.06 175 THR A C 1
ATOM 1367 O O . THR A 1 175 ? 4.416 -1.856 -12.894 1.00 98.06 175 THR A O 1
ATOM 1370 N N . CYS A 1 176 ? 3.760 -3.425 -11.408 1.00 96.94 176 CYS A N 1
ATOM 1371 C CA . CYS A 1 176 ? 5.068 -3.848 -10.922 1.00 96.94 176 CYS A CA 1
ATOM 1372 C C . CYS A 1 176 ? 5.332 -5.275 -11.414 1.00 96.94 176 CYS A C 1
ATOM 1374 O O . CYS A 1 176 ? 4.616 -6.198 -11.024 1.00 96.94 176 CYS A O 1
ATOM 1376 N N . ARG A 1 177 ? 6.350 -5.475 -12.254 1.00 95.94 177 ARG A N 1
ATOM 1377 C CA . ARG A 1 177 ? 6.682 -6.785 -12.831 1.00 95.94 177 ARG A CA 1
ATOM 1378 C C . ARG A 1 177 ? 8.088 -7.223 -12.451 1.00 95.94 177 ARG A C 1
ATOM 1380 O O . ARG A 1 177 ? 9.061 -6.571 -12.839 1.00 95.94 177 ARG A O 1
ATOM 1387 N N . LEU A 1 178 ? 8.185 -8.361 -11.770 1.00 92.88 178 LEU A N 1
ATOM 1388 C CA . LEU A 1 178 ? 9.453 -9.015 -11.479 1.00 92.88 178 LEU A CA 1
ATOM 1389 C C . LEU A 1 178 ? 10.161 -9.411 -12.774 1.00 92.88 178 LEU A C 1
ATOM 1391 O O . LEU A 1 178 ? 9.567 -9.946 -13.708 1.00 92.88 178 LEU A O 1
ATOM 1395 N N . GLN A 1 179 ? 11.445 -9.104 -12.812 1.00 91.88 179 GLN A N 1
ATOM 1396 C CA . GLN A 1 179 ? 12.404 -9.545 -13.795 1.00 91.88 179 GLN A CA 1
ATOM 1397 C C . GLN A 1 179 ? 13.282 -10.584 -13.117 1.00 91.88 179 GLN A C 1
ATOM 1399 O O . GLN A 1 179 ? 13.919 -10.313 -12.101 1.00 91.88 179 GLN A O 1
ATOM 1404 N N . ASN A 1 180 ? 13.382 -11.752 -13.734 1.00 89.19 180 ASN A N 1
ATOM 1405 C CA . ASN A 1 180 ? 14.256 -12.846 -13.317 1.00 89.19 180 ASN A CA 1
ATOM 1406 C C . ASN A 1 180 ? 15.743 -12.565 -13.621 1.00 89.19 180 ASN A C 1
ATOM 1408 O O . ASN A 1 180 ? 16.519 -13.460 -13.939 1.00 89.19 180 ASN A O 1
ATOM 1412 N N . ARG A 1 181 ? 16.138 -11.291 -13.597 1.00 89.19 181 ARG A N 1
ATOM 1413 C CA . ARG A 1 181 ? 17.498 -10.812 -13.821 1.00 89.19 181 ARG A CA 1
ATOM 1414 C C . ARG A 1 181 ? 17.655 -9.422 -13.226 1.00 89.19 181 ARG A C 1
ATOM 1416 O O . ARG A 1 181 ? 16.729 -8.614 -13.299 1.00 89.19 181 ARG A O 1
ATOM 1423 N N . ILE A 1 182 ? 18.850 -9.137 -12.720 1.00 88.56 182 ILE A N 1
ATOM 1424 C CA . ILE A 1 182 ? 19.239 -7.778 -12.342 1.00 88.56 182 ILE A CA 1
ATOM 1425 C C . ILE A 1 182 ? 19.474 -6.960 -13.617 1.00 88.56 182 ILE A C 1
ATOM 1427 O O . ILE A 1 182 ? 20.075 -7.453 -14.572 1.00 88.56 182 ILE A O 1
ATOM 1431 N N . PHE A 1 183 ? 19.012 -5.713 -13.631 1.00 89.38 183 PHE A N 1
ATOM 1432 C CA . PHE A 1 183 ? 19.290 -4.739 -14.693 1.00 89.38 183 PHE A CA 1
ATOM 1433 C C . PHE A 1 183 ? 19.918 -3.454 -14.112 1.00 89.38 183 PHE A C 1
ATOM 1435 O O . PHE A 1 183 ? 19.801 -3.194 -12.916 1.00 89.38 183 PHE A O 1
ATOM 1442 N N . PRO A 1 184 ? 20.657 -2.653 -14.894 1.00 88.62 184 PRO A N 1
ATOM 1443 C CA . PRO A 1 184 ? 21.305 -1.442 -14.388 1.00 88.62 184 PRO A CA 1
ATOM 1444 C C . PRO A 1 184 ? 20.298 -0.349 -13.988 1.00 88.62 184 PRO A C 1
ATOM 1446 O O . PRO A 1 184 ? 19.204 -0.263 -14.542 1.00 88.62 184 PRO A O 1
ATOM 1449 N N . ASP A 1 185 ? 20.692 0.528 -13.055 1.00 84.94 185 ASP A N 1
ATOM 1450 C CA . ASP A 1 185 ? 19.864 1.653 -12.567 1.00 84.94 185 ASP A CA 1
ATOM 1451 C C . ASP A 1 185 ? 19.409 2.594 -13.683 1.00 84.94 185 ASP A C 1
ATOM 1453 O O . ASP A 1 185 ? 18.316 3.155 -13.613 1.00 84.94 185 ASP A O 1
ATOM 1457 N N . SER A 1 186 ? 20.223 2.735 -14.732 1.00 88.50 186 SER A N 1
ATOM 1458 C CA . SER A 1 186 ? 19.901 3.532 -15.918 1.00 88.50 186 SER A CA 1
ATOM 1459 C C . SER A 1 186 ? 18.637 3.059 -16.634 1.00 88.50 186 SER A C 1
ATOM 1461 O O . SER A 1 186 ? 17.990 3.858 -17.307 1.00 88.50 186 SER A O 1
ATOM 1463 N N . GLU A 1 187 ? 18.268 1.786 -16.490 1.00 90.12 187 GLU A N 1
ATOM 1464 C CA . GLU A 1 187 ? 17.070 1.241 -17.113 1.00 90.12 187 GLU A CA 1
ATOM 1465 C C . GLU A 1 187 ? 15.802 1.491 -16.286 1.00 90.12 187 GLU A C 1
ATOM 1467 O O . GLU A 1 187 ? 14.717 1.467 -16.861 1.00 90.12 187 GLU A O 1
ATOM 1472 N N . GLU A 1 188 ? 15.898 1.742 -14.976 1.00 90.81 188 GLU A N 1
ATOM 1473 C CA . GLU A 1 188 ? 14.739 1.944 -14.092 1.00 90.81 188 GLU A CA 1
ATOM 1474 C C . GLU A 1 188 ? 15.037 2.960 -12.968 1.00 90.81 188 GLU A C 1
ATOM 1476 O O . GLU A 1 188 ? 15.014 2.635 -11.776 1.00 90.81 188 GLU A O 1
ATOM 1481 N N . PRO A 1 189 ? 15.332 4.223 -13.311 1.00 90.06 189 PRO A N 1
ATOM 1482 C CA . PRO A 1 189 ? 15.646 5.232 -12.312 1.00 90.06 189 PRO A CA 1
ATOM 1483 C C . PRO A 1 189 ? 14.400 5.631 -11.512 1.00 90.06 189 PRO A C 1
ATOM 1485 O O . PRO A 1 189 ? 13.258 5.415 -11.944 1.00 90.06 189 PRO A O 1
ATOM 1488 N N . ASN A 1 190 ? 14.634 6.292 -10.373 1.00 93.31 190 ASN A N 1
ATOM 1489 C CA . ASN A 1 190 ? 13.592 7.049 -9.682 1.00 93.31 190 ASN A CA 1
ATOM 1490 C C . ASN A 1 190 ? 13.012 8.075 -10.656 1.00 93.31 190 ASN A C 1
ATOM 1492 O O . ASN A 1 190 ? 13.759 8.869 -11.232 1.00 93.31 190 ASN A O 1
ATOM 1496 N N . ARG A 1 191 ? 11.697 8.050 -10.865 1.00 95.38 191 ARG A N 1
ATOM 1497 C CA . ARG A 1 191 ? 11.055 8.900 -11.871 1.00 95.38 191 ARG A CA 1
ATOM 1498 C C . ARG A 1 191 ? 9.573 9.089 -11.608 1.00 95.38 191 ARG A C 1
ATOM 1500 O O . ARG A 1 191 ? 8.915 8.233 -11.019 1.00 95.38 191 ARG A O 1
ATOM 1507 N N . THR A 1 192 ? 9.045 10.180 -12.140 1.00 97.25 192 THR A N 1
ATOM 1508 C CA . THR A 1 192 ? 7.605 10.376 -12.286 1.00 97.25 192 THR A CA 1
ATOM 1509 C C . THR A 1 192 ? 7.101 9.468 -13.406 1.00 97.25 192 THR A C 1
ATOM 1511 O O . THR A 1 192 ? 7.543 9.596 -14.547 1.00 97.25 192 THR A O 1
ATOM 1514 N N . LEU A 1 193 ? 6.190 8.550 -13.093 1.00 96.88 193 LEU A N 1
ATOM 1515 C CA . LEU A 1 193 ? 5.521 7.703 -14.087 1.00 96.88 193 LEU A CA 1
ATOM 1516 C C . LEU A 1 193 ? 4.356 8.435 -14.751 1.00 96.88 193 LEU A C 1
ATOM 1518 O O . LEU A 1 193 ? 4.076 8.225 -15.926 1.00 96.88 193 LEU A O 1
ATOM 1522 N N . TRP A 1 194 ? 3.680 9.287 -13.983 1.00 97.62 194 TRP A N 1
ATOM 1523 C CA . TRP A 1 194 ? 2.535 10.056 -14.440 1.00 97.62 194 TRP A CA 1
ATOM 1524 C C . TRP A 1 194 ? 2.372 11.327 -13.605 1.00 97.62 194 TRP A C 1
ATOM 1526 O O . TRP A 1 194 ? 2.627 11.331 -12.398 1.00 97.62 194 TRP A O 1
ATOM 1536 N N . SER A 1 195 ? 1.911 12.406 -14.229 1.00 96.88 195 SER A N 1
ATOM 1537 C CA . SER A 1 195 ? 1.499 13.625 -13.539 1.00 96.88 195 SER A CA 1
ATOM 1538 C C . SER A 1 195 ? 0.328 14.285 -14.253 1.00 96.88 195 SER A C 1
ATOM 1540 O O . SER A 1 195 ? 0.183 14.191 -15.475 1.00 96.88 195 SER A O 1
ATOM 1542 N N . LEU A 1 196 ? -0.497 14.991 -13.482 1.00 93.44 196 LEU A N 1
ATOM 1543 C CA . LEU A 1 196 ? -1.548 15.828 -14.038 1.00 93.44 196 LEU A CA 1
ATOM 1544 C C . LEU A 1 196 ? -0.902 16.943 -14.876 1.00 93.44 196 LEU A C 1
ATOM 1546 O O . LEU A 1 196 ? -0.082 17.715 -14.369 1.00 93.44 196 LEU A O 1
ATOM 1550 N N . LYS A 1 197 ? -1.253 17.018 -16.165 1.00 83.62 197 LYS A N 1
ATOM 1551 C CA . LYS A 1 197 ? -0.833 18.129 -17.029 1.00 83.62 197 LYS A CA 1
ATOM 1552 C C . LYS A 1 197 ? -1.483 19.415 -16.508 1.00 83.62 197 LYS A C 1
ATOM 1554 O O . LYS A 1 197 ? -2.683 19.419 -16.246 1.00 83.62 197 LYS A O 1
ATOM 1559 N N . LYS A 1 198 ? -0.668 20.453 -16.304 1.00 59.59 198 LYS A N 1
ATOM 1560 C CA . LYS A 1 198 ? -1.145 21.797 -15.952 1.00 59.59 198 LYS A CA 1
ATOM 1561 C C . LYS A 1 198 ? -1.835 22.459 -17.135 1.00 59.59 198 LYS A C 1
ATOM 1563 O O . LYS A 1 198 ? -1.398 22.181 -18.274 1.00 59.59 198 LYS A O 1
#

Solvent-accessible surface area (backbone atoms only — not comparable to full-atom values): 12669 Å² total; per-residue (Å²): 133,89,87,68,93,66,74,76,61,41,66,88,44,44,49,70,32,92,88,36,49,73,47,52,49,56,85,88,48,81,38,63,49,61,44,51,88,71,93,80,68,96,78,59,70,45,81,45,80,40,83,58,65,71,49,75,57,96,91,39,49,25,25,32,36,32,37,34,39,34,38,60,90,79,67,43,77,42,75,32,25,27,41,62,39,82,36,79,76,86,78,84,86,87,74,84,85,84,87,87,79,92,82,71,93,60,86,64,90,62,75,76,63,50,69,71,56,77,90,44,76,48,76,52,56,80,59,60,54,97,88,38,74,56,89,74,60,67,39,72,50,80,72,44,84,54,86,42,71,41,97,79,69,46,76,41,74,59,57,75,47,32,65,50,76,49,50,41,100,83,50,54,37,36,41,41,32,57,45,56,49,81,54,63,61,90,82,67,59,71,41,75,65,31,64,62,82,130

Foldseek 3Di:
DDDDDDPQDDCVQKFADVQKDKDADQLQHGDIDIFHDDPDDPADKDWDWDWDDWDADPNWIKIKIWIWMQGPVVRDIDTGMIGIGTDPDDDDPLDDDDDDDDDDPDPCPDPPQLLPDPKDKDKDAQDDDPNHGDPDFFDKDDFQQDWDARPNRDTDDGDFQFWDWAADQQRGMIMITGDSDTDDCVVPPTDIRDGDDD

Sequence (198 aa):
MFNGDSQGLTLADVRATSGGFVEAADYEGNFVSGRHPYPWTSGKYTFSLRRMDTQIVDGKPYTWVGAFVREHATSRDVFVNALRFPGEKLVHNGKNAAFLEFYSTERIYSPPDISTLPPLEIKLSNLRFNGMPADLTKVDAAFIRHDSKRPDGLGAPVSPNLIRVSASEDGREITCRLQNRIFPDSEEPNRTLWSLKK

Nearest PDB structures (foldseek):
  1pn2-assembly1_B  TM=4.078E-01  e=2.764E-02  Candida tropicalis
  5kux-assembly1_A  TM=5.615E-01  e=3.114E-01  synthetic construct
  1pn2-assembly2_C  TM=3.636E-01  e=2.476E-02  Candida tropicalis
  1pn4-assembly1_B  TM=3.435E-01  e=2.920E-02  Candida tropicalis
  3oml-assembly1_A  TM=4.202E-01  e=7.110E-01  Drosophila melanogaster

pLDDT: mean 88.07, std 14.05, range [29.41, 98.44]

Organism: NCBI:txid2824561

Radius of gyration: 19.41 Å; Cα contacts (8 Å, |Δi|>4): 313; chains: 1; bounding box: 40×41×49 Å

Secondary structure (DSSP, 8-state):
---S------GGGEEEPTT-EEEEE-BTBSEEEEE------SS-EEEEEEEEEEEEETTEEEEEEEEEEEETTTTEEEEEEEEEEESS-----S----------SS--SS---GGGSPP-EEEEE--EETTEEP--SEEEE----S-EE-TTSPEEPPPPS-EEEEE-TTS-EEEEEE-SS---GGGS-SEEEEE---